Protein AF-A0A849S2C2-F1 (afdb_monomer)

Sequence (267 aa):
MKKITYSVLAALLLSPVASATLLTNPSDPRTWQGATINTFAGLFAQTNAQIIANNLLDDGNFDPTGYVAGSLIQYNGGLPTLGASGTSLDLPNNASANDASYNYVVSSNNPAVAANAIDQHWIQTNNTIGATIWDLGFQASKAAVFNTIDHGPLPQESIESTVYLSNDKVNWTQAVTERVWLEGIYSDTSVLWDGFVYAVGTGTNSTFRYASVIWGGPGALHADGDNEINGIMGLQENFSGNPVPEAHTWLLLGLGFAGLRYIRRSV

Secondary structure (DSSP, 8-state):
-PPPPPP-------PPP----B---TT----BTTB-HHHHHHHTT--HHHHHHTT-EESS----TTBPPPEEEEBTTB-TTS--EEEES--TT--STTTTS--EEES-S-HHHHTSSSSSEEEE--S-TTTSEEEEEEEESEEEEEEE--SPSTTGGGG-EEEEEESSSSS-EE-EEEEEETT-S-S-TT-GGG--EEEEE-SSS--EEEEEEEEBSTT-S--SS--EEEEEEEE-TTS-BPBPPPHHHHHHHHHHHHHHHHHTT--

Foldseek 3Di:
DDDDDDDDDDDPDDDPDPDFDQDQDLPDP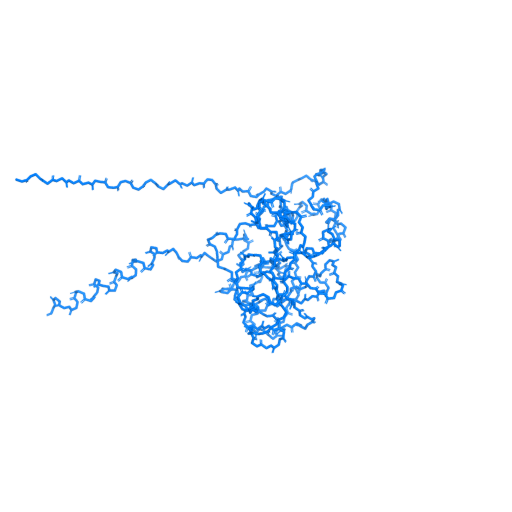DDFLNDDLVNVCVLQVHRSVVCNVLSAETAAADACPQFFFWFWQAAQQHGQFDAWKKFAPQAPPDPDPCFLHLDIDIPPDGSRVQARDQGRMWGKHAADQLRTKTFQVDFFQKKKWFFFANDDDPPLQLFQKWKWFAAPSPDTATWAWRYKHRCANDPRSRRSGSHIITMTGNVDSGTGGMMTIHGHDPRGSDHDGITITRYMHGAHPVRHGHGDPDPVVVVVVVVVVVVVVVVVVVD

Radius of gyration: 21.53 Å; Cα contacts (8 Å, |Δi|>4): 627; chains: 1; bounding box: 62×63×60 Å

pLDDT: mean 86.77, std 16.08, range [34.59, 98.88]

Mean predicted aligned error: 8.54 Å

Structure (mmCIF, N/CA/C/O backbone):
data_AF-A0A849S2C2-F1
#
_entry.id   AF-A0A849S2C2-F1
#
loop_
_atom_site.group_PDB
_atom_site.id
_atom_site.type_symbol
_atom_site.label_atom_id
_atom_site.label_alt_id
_atom_site.label_comp_id
_atom_site.label_asym_id
_atom_site.label_entity_id
_atom_site.label_seq_id
_atom_site.pdbx_PDB_ins_code
_atom_site.Cartn_x
_atom_site.Cartn_y
_atom_site.Cartn_z
_atom_site.occupancy
_atom_site.B_iso_or_equiv
_atom_site.auth_seq_id
_atom_site.auth_comp_id
_atom_site.auth_asym_id
_atom_site.auth_atom_id
_atom_site.pdbx_PDB_model_num
ATOM 1 N N . MET A 1 1 ? 43.259 -33.307 35.812 1.00 43.84 1 MET A N 1
ATOM 2 C CA . MET A 1 1 ? 42.564 -32.944 34.556 1.00 43.84 1 MET A CA 1
ATOM 3 C C . MET A 1 1 ? 42.044 -31.520 34.696 1.00 43.84 1 MET A C 1
ATOM 5 O O . MET A 1 1 ? 41.304 -31.253 35.634 1.00 43.84 1 MET A O 1
ATOM 9 N N . LYS A 1 2 ? 42.526 -30.595 33.856 1.00 36.16 2 LYS A N 1
ATOM 10 C CA . LYS A 1 2 ? 42.185 -29.162 33.894 1.00 36.16 2 LYS A CA 1
ATOM 11 C C . LYS A 1 2 ? 40.776 -28.952 33.327 1.00 36.16 2 LYS A C 1
ATOM 13 O O . LYS A 1 2 ? 40.500 -29.427 32.231 1.00 36.16 2 LYS A O 1
ATOM 18 N N . LYS A 1 3 ? 39.904 -28.250 34.059 1.00 40.00 3 LYS A N 1
ATOM 19 C CA . LYS A 1 3 ? 38.622 -27.754 33.536 1.00 40.00 3 LYS A CA 1
ATOM 20 C C . LYS A 1 3 ? 38.884 -26.430 32.820 1.00 40.00 3 LYS A C 1
ATOM 22 O O . LYS A 1 3 ? 39.413 -25.508 33.431 1.00 40.00 3 LYS A O 1
ATOM 27 N N . ILE A 1 4 ? 38.553 -26.376 31.534 1.00 38.94 4 ILE A N 1
ATOM 28 C CA . ILE A 1 4 ? 38.560 -25.155 30.728 1.00 38.94 4 ILE A CA 1
ATOM 29 C C . ILE A 1 4 ? 37.115 -24.657 30.694 1.00 38.94 4 ILE A C 1
ATOM 31 O O . ILE A 1 4 ? 36.232 -25.361 30.207 1.00 38.94 4 ILE A O 1
ATOM 35 N N . THR A 1 5 ? 36.868 -23.481 31.258 1.00 43.06 5 THR A N 1
ATOM 36 C CA . THR A 1 5 ? 35.601 -22.749 31.149 1.00 43.06 5 THR A CA 1
ATOM 37 C C . THR A 1 5 ? 35.722 -21.777 29.980 1.00 43.06 5 THR A C 1
ATOM 39 O O . THR A 1 5 ? 36.582 -20.899 30.006 1.00 43.06 5 THR A O 1
ATOM 42 N N . TYR A 1 6 ? 34.880 -21.929 28.957 1.00 40.69 6 TYR A N 1
ATOM 43 C CA . TYR A 1 6 ? 34.730 -20.938 27.892 1.00 40.69 6 TYR A CA 1
ATOM 44 C C . TYR A 1 6 ? 33.549 -20.025 28.227 1.00 40.69 6 TYR A C 1
ATOM 46 O O . TYR A 1 6 ? 32.412 -20.485 28.320 1.00 40.69 6 TYR A O 1
ATOM 54 N N . SER A 1 7 ? 33.834 -18.739 28.416 1.00 46.44 7 SER A N 1
ATOM 55 C CA . SER A 1 7 ? 32.832 -17.675 28.439 1.00 46.44 7 SER A CA 1
ATOM 56 C C . SER A 1 7 ? 32.479 -17.314 26.998 1.00 46.44 7 SER A C 1
ATOM 58 O O . SER A 1 7 ? 33.364 -16.930 26.236 1.00 46.44 7 SER A O 1
ATOM 60 N N . VAL A 1 8 ? 31.204 -17.414 26.624 1.00 42.56 8 VAL A N 1
ATOM 61 C CA . VAL A 1 8 ? 30.698 -16.847 25.368 1.00 42.56 8 VAL A CA 1
ATOM 62 C C . VAL A 1 8 ? 30.071 -15.499 25.701 1.00 42.56 8 VAL A C 1
ATOM 64 O O . VAL A 1 8 ? 29.025 -15.438 26.342 1.00 42.56 8 VAL A O 1
ATOM 67 N N . LEU A 1 9 ? 30.744 -14.420 25.304 1.00 44.00 9 LEU A N 1
ATOM 68 C CA . LEU A 1 9 ? 30.207 -13.065 25.333 1.00 44.00 9 LEU A CA 1
ATOM 69 C C . LEU A 1 9 ? 29.520 -12.821 23.982 1.00 44.00 9 LEU A C 1
ATOM 71 O O . LEU A 1 9 ? 30.196 -12.698 22.963 1.00 44.00 9 LEU A O 1
ATOM 75 N N . ALA A 1 10 ? 28.188 -12.804 23.961 1.00 43.03 10 ALA A N 1
ATOM 76 C CA . ALA A 1 10 ? 27.425 -12.411 22.782 1.00 43.03 10 ALA A CA 1
ATOM 77 C C . ALA A 1 10 ? 27.371 -10.878 22.721 1.00 43.03 10 ALA A C 1
ATOM 79 O O . ALA A 1 10 ? 26.705 -10.243 23.537 1.00 43.03 10 ALA A O 1
ATOM 80 N N . ALA A 1 11 ? 28.105 -10.282 21.784 1.00 42.06 11 ALA A N 1
ATOM 81 C CA . ALA A 1 11 ? 27.975 -8.868 21.459 1.00 42.06 11 ALA A CA 1
ATOM 82 C C . ALA A 1 11 ? 26.813 -8.703 20.468 1.00 42.06 11 ALA A C 1
ATOM 84 O O . ALA A 1 11 ? 26.934 -9.072 19.302 1.00 42.06 11 ALA A O 1
ATOM 85 N N . LEU A 1 12 ? 25.682 -8.173 20.941 1.00 41.88 12 LEU A N 1
ATOM 86 C CA . LEU A 1 12 ? 24.613 -7.677 20.076 1.00 41.88 12 LEU A CA 1
ATOM 87 C C . LEU A 1 12 ? 25.082 -6.362 19.449 1.00 41.88 12 LEU A C 1
ATOM 89 O O . LEU A 1 12 ? 25.104 -5.319 20.101 1.00 41.88 12 LEU A O 1
ATOM 93 N N . LEU A 1 13 ? 25.496 -6.433 18.187 1.00 38.88 13 LEU A N 1
ATOM 94 C CA . LEU A 1 13 ? 25.653 -5.259 17.340 1.00 38.88 13 LEU A CA 1
ATOM 95 C C . LEU A 1 13 ? 24.245 -4.774 16.983 1.00 38.88 13 LEU A C 1
ATOM 97 O O . LEU A 1 13 ? 23.564 -5.386 16.166 1.00 38.88 13 LEU A O 1
ATOM 101 N N . LEU A 1 14 ? 23.796 -3.703 17.634 1.00 40.03 14 LEU A N 1
ATOM 102 C CA . LEU A 1 14 ? 22.642 -2.941 17.172 1.00 40.03 14 LEU A CA 1
ATOM 103 C C . LEU A 1 14 ? 23.086 -2.177 15.923 1.00 40.03 14 LEU A C 1
ATOM 105 O O . LEU A 1 14 ? 23.809 -1.184 16.027 1.00 40.03 14 LEU A O 1
ATOM 109 N N . SER A 1 15 ? 22.702 -2.664 14.746 1.00 34.59 15 SER A N 1
ATOM 110 C CA . SER A 1 15 ? 22.772 -1.860 13.528 1.00 34.59 15 SER A CA 1
ATOM 111 C C . SER A 1 15 ? 21.868 -0.635 13.710 1.00 34.59 15 SER A C 1
ATOM 113 O O . SER A 1 15 ? 20.747 -0.792 14.203 1.00 34.59 15 SER A O 1
ATOM 115 N N . PRO A 1 16 ? 22.314 0.582 13.357 1.00 36.84 16 PRO A N 1
ATOM 116 C CA . PRO A 1 16 ? 21.416 1.723 13.320 1.00 36.84 16 PRO A CA 1
ATOM 117 C C . PRO A 1 16 ? 20.330 1.437 12.280 1.00 36.84 16 PRO A C 1
ATOM 119 O O . PRO A 1 16 ? 20.632 1.204 11.112 1.00 36.84 16 PRO A O 1
ATOM 122 N N . VAL A 1 17 ? 19.076 1.425 12.724 1.00 41.00 17 VAL A N 1
ATOM 123 C CA . VAL A 1 17 ? 17.917 1.453 11.832 1.00 41.00 17 VAL A CA 1
ATOM 124 C C . VAL A 1 17 ? 18.017 2.771 11.068 1.00 41.00 17 VAL A C 1
ATOM 126 O O . VAL A 1 17 ? 18.070 3.833 11.696 1.00 41.00 17 VAL A O 1
ATOM 129 N N . ALA A 1 18 ? 18.130 2.718 9.741 1.00 41.16 18 ALA A N 1
ATOM 130 C CA . ALA A 1 18 ? 17.997 3.914 8.925 1.00 41.16 18 ALA A CA 1
ATOM 131 C C . ALA A 1 18 ? 16.596 4.475 9.194 1.00 41.16 18 ALA A C 1
ATOM 133 O O . ALA A 1 18 ? 15.592 3.843 8.880 1.00 41.16 18 ALA A O 1
ATOM 134 N N . SER A 1 19 ? 16.526 5.607 9.893 1.00 45.84 19 SER A N 1
ATOM 135 C CA . SER A 1 19 ? 15.254 6.264 10.159 1.00 45.84 19 SER A CA 1
ATOM 136 C C . SER A 1 19 ? 14.878 7.035 8.908 1.00 45.84 19 SER A C 1
ATOM 138 O O . SER A 1 19 ? 15.543 8.014 8.565 1.00 45.84 19 SER A O 1
ATOM 140 N N . ALA A 1 20 ? 13.809 6.588 8.264 1.00 55.62 20 ALA A N 1
ATOM 141 C CA . ALA A 1 20 ? 13.042 7.353 7.297 1.00 55.62 20 ALA A CA 1
ATOM 142 C C . ALA A 1 20 ? 12.846 8.799 7.817 1.00 55.62 20 ALA A C 1
ATOM 144 O O . ALA A 1 20 ? 12.643 9.005 9.027 1.00 55.62 20 ALA A O 1
ATOM 145 N N . THR A 1 21 ? 13.041 9.802 6.952 1.00 82.94 21 THR A N 1
ATOM 146 C CA . THR A 1 21 ? 13.005 11.213 7.349 1.00 82.94 21 THR A CA 1
ATOM 147 C C . THR A 1 21 ? 11.745 11.860 6.799 1.00 82.94 21 THR A C 1
ATOM 149 O O . THR A 1 21 ? 11.580 12.110 5.609 1.00 82.94 21 THR A O 1
ATOM 152 N N . LEU A 1 22 ? 10.844 12.198 7.717 1.00 93.50 22 LEU A N 1
ATOM 153 C CA . LEU A 1 22 ? 9.686 13.024 7.408 1.00 93.50 22 LEU A CA 1
ATOM 154 C C . LEU A 1 22 ? 10.084 14.254 6.597 1.00 93.50 22 LEU A C 1
ATOM 156 O O . LEU A 1 22 ? 10.982 15.007 6.995 1.00 93.50 22 LEU A O 1
ATOM 160 N N . LEU A 1 23 ? 9.361 14.508 5.506 1.00 95.44 23 LEU A N 1
ATOM 161 C CA . LEU A 1 23 ? 9.506 15.777 4.811 1.00 95.44 23 LEU A CA 1
ATOM 162 C C . LEU A 1 23 ? 9.090 16.895 5.769 1.00 95.44 23 LEU A C 1
ATOM 164 O O . LEU A 1 23 ? 8.008 16.878 6.353 1.00 95.44 23 LEU A O 1
ATOM 168 N N . THR A 1 24 ? 9.955 17.898 5.904 1.00 95.81 24 THR A N 1
ATOM 169 C CA . THR A 1 24 ? 9.736 19.056 6.790 1.00 95.81 24 THR A CA 1
ATOM 170 C C . THR A 1 24 ? 9.709 20.389 6.045 1.00 95.81 24 THR A C 1
ATOM 172 O O . THR A 1 24 ? 9.311 21.408 6.609 1.00 95.81 24 THR A O 1
ATOM 175 N N . ASN A 1 25 ? 10.108 20.403 4.770 1.00 95.62 25 ASN A N 1
ATOM 176 C CA . ASN A 1 25 ? 10.184 21.609 3.957 1.00 95.62 25 ASN A CA 1
ATOM 177 C C . ASN A 1 25 ? 9.019 21.661 2.947 1.00 95.62 25 ASN A C 1
ATOM 179 O O . ASN A 1 25 ? 9.005 20.871 2.005 1.00 95.62 25 ASN A O 1
ATOM 183 N N . PRO A 1 26 ? 8.071 22.613 3.060 1.00 96.19 26 PRO A N 1
ATOM 184 C CA . PRO A 1 26 ? 6.977 22.754 2.094 1.00 96.19 26 PRO A CA 1
ATOM 185 C C . PRO A 1 26 ? 7.445 23.194 0.694 1.00 96.19 26 PRO A C 1
ATOM 187 O O . PRO A 1 26 ? 6.653 23.178 -0.246 1.00 96.19 26 PRO A O 1
ATOM 190 N N . SER A 1 27 ? 8.711 23.584 0.548 1.00 96.62 27 SER A N 1
ATOM 191 C CA . SER A 1 27 ? 9.358 23.942 -0.716 1.00 96.62 27 SER A CA 1
ATOM 192 C C . SER A 1 27 ? 10.485 22.964 -1.074 1.00 96.62 27 SER A C 1
ATOM 194 O O . SER A 1 27 ? 11.470 23.374 -1.689 1.00 96.62 27 SER A O 1
ATOM 196 N N . ASP A 1 28 ? 10.402 21.703 -0.632 1.00 95.31 28 ASP A N 1
ATOM 197 C CA . ASP A 1 28 ? 11.386 20.676 -0.988 1.00 95.31 28 ASP A CA 1
ATOM 198 C C . ASP A 1 28 ? 11.472 20.529 -2.525 1.00 95.31 28 ASP A C 1
ATOM 200 O O . ASP A 1 28 ? 10.441 20.311 -3.170 1.00 95.31 28 ASP A O 1
ATOM 204 N N . PRO A 1 29 ? 12.661 20.707 -3.137 1.00 94.94 29 PRO A N 1
ATOM 205 C CA . PRO A 1 29 ? 12.815 20.687 -4.589 1.00 94.94 29 PRO A CA 1
ATOM 206 C C . PRO A 1 29 ? 12.974 19.274 -5.164 1.00 94.94 29 PRO A C 1
ATOM 208 O O . PRO A 1 29 ? 13.068 19.137 -6.385 1.00 94.94 29 PRO A O 1
ATOM 211 N N . ARG A 1 30 ? 13.087 18.243 -4.317 1.00 94.44 30 ARG A N 1
ATOM 212 C CA . ARG A 1 30 ? 13.330 16.870 -4.763 1.00 94.44 30 ARG A CA 1
ATOM 213 C C . ARG A 1 30 ? 12.128 16.301 -5.516 1.00 94.44 30 ARG A C 1
ATOM 215 O O . ARG A 1 30 ? 10.987 16.748 -5.372 1.00 94.44 30 ARG A O 1
ATOM 222 N N . THR A 1 31 ? 12.427 15.302 -6.338 1.00 92.06 31 THR A N 1
ATOM 223 C CA . THR A 1 31 ? 11.461 14.551 -7.136 1.00 92.06 31 THR A CA 1
ATOM 224 C C . THR A 1 31 ? 11.588 13.070 -6.817 1.00 92.06 31 THR A C 1
ATOM 226 O O . THR A 1 31 ? 12.698 12.544 -6.863 1.00 92.06 31 THR A O 1
ATOM 229 N N . TRP A 1 32 ? 10.466 12.400 -6.592 1.00 90.56 32 TRP A N 1
ATOM 230 C CA . TRP A 1 32 ? 10.385 10.960 -6.362 1.00 90.56 32 TRP A CA 1
ATOM 231 C C . TRP A 1 32 ? 9.505 10.363 -7.441 1.00 90.56 32 TRP A C 1
ATOM 233 O O . TRP A 1 32 ? 8.332 10.715 -7.525 1.00 90.56 32 TRP A O 1
ATOM 243 N N . GLN A 1 33 ? 10.082 9.538 -8.316 1.00 85.44 33 GLN A N 1
ATOM 244 C CA . GLN A 1 33 ? 9.337 8.897 -9.408 1.00 85.44 33 GLN A CA 1
ATOM 245 C C . GLN A 1 33 ? 8.511 9.904 -10.244 1.00 85.44 33 GLN A C 1
ATOM 247 O O . GLN A 1 33 ? 7.355 9.688 -10.580 1.00 85.44 33 GLN A O 1
ATOM 252 N N . GLY A 1 34 ? 9.093 11.074 -10.533 1.00 86.38 34 GLY A N 1
ATOM 253 C CA . GLY A 1 34 ? 8.420 12.156 -11.270 1.00 86.38 34 GLY A CA 1
ATOM 254 C C . GLY A 1 34 ? 7.449 13.017 -10.445 1.00 86.38 34 GLY A C 1
ATOM 255 O O . GLY A 1 34 ? 6.965 14.033 -10.947 1.00 86.38 34 GLY A O 1
ATOM 256 N N . ALA A 1 35 ? 7.207 12.688 -9.175 1.00 90.62 35 ALA A N 1
ATOM 257 C CA . ALA A 1 35 ? 6.367 13.455 -8.262 1.00 90.62 35 ALA A CA 1
ATOM 258 C C . ALA A 1 35 ? 7.171 14.442 -7.412 1.00 90.62 35 ALA A C 1
ATOM 260 O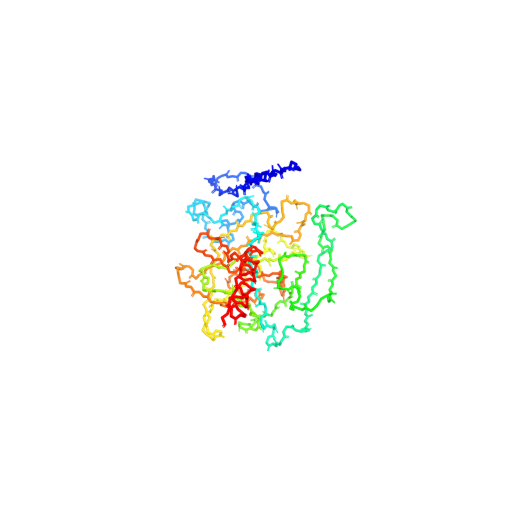 O . ALA A 1 35 ? 8.256 14.142 -6.924 1.00 90.62 35 ALA A O 1
ATOM 261 N N . THR A 1 36 ? 6.599 15.618 -7.179 1.00 94.44 36 THR A N 1
ATOM 262 C CA . THR A 1 36 ? 7.087 16.599 -6.199 1.00 94.44 36 THR A CA 1
ATOM 263 C C . THR A 1 36 ? 6.087 16.718 -5.056 1.00 94.44 36 THR A C 1
ATOM 265 O O . THR A 1 36 ? 4.948 16.257 -5.166 1.00 94.44 36 THR A O 1
ATOM 268 N N . ILE A 1 37 ? 6.442 17.445 -3.996 1.00 95.88 37 ILE A N 1
ATOM 269 C CA . ILE A 1 37 ? 5.470 17.815 -2.959 1.00 95.88 37 ILE A CA 1
ATOM 270 C C . ILE A 1 37 ? 4.237 18.538 -3.536 1.00 95.88 37 ILE A C 1
ATOM 272 O O . ILE A 1 37 ? 3.124 18.285 -3.084 1.00 95.88 37 ILE A O 1
ATOM 276 N N . ASN A 1 38 ? 4.402 19.360 -4.585 1.00 96.12 38 ASN A N 1
ATOM 277 C CA . ASN A 1 38 ? 3.283 20.017 -5.273 1.00 96.12 38 ASN A CA 1
ATOM 278 C C . ASN A 1 38 ? 2.370 19.004 -5.975 1.00 96.12 38 ASN A C 1
ATOM 280 O O . ASN A 1 38 ? 1.154 19.187 -6.001 1.00 96.12 38 ASN A O 1
ATOM 284 N N . THR A 1 39 ? 2.953 17.945 -6.545 1.00 94.75 39 THR A N 1
ATOM 285 C CA . THR A 1 39 ? 2.203 16.855 -7.177 1.00 94.75 39 THR A CA 1
ATOM 286 C C . THR A 1 39 ? 1.295 16.189 -6.144 1.00 94.75 39 THR A C 1
ATOM 288 O O . THR A 1 39 ? 0.086 16.124 -6.351 1.00 94.75 39 THR A O 1
ATOM 291 N N . PHE A 1 40 ? 1.842 15.788 -4.990 1.00 94.75 40 PHE A N 1
ATOM 292 C CA . PHE A 1 40 ? 1.056 15.182 -3.908 1.00 94.75 40 PHE A CA 1
ATOM 293 C C . PHE A 1 40 ? 0.031 16.136 -3.300 1.00 94.75 40 PHE A C 1
ATOM 295 O O . PHE A 1 40 ? -1.098 15.733 -3.038 1.00 94.75 40 PHE A O 1
ATOM 302 N N . ALA A 1 41 ? 0.387 17.406 -3.111 1.00 95.44 41 ALA A N 1
ATOM 303 C CA . ALA A 1 41 ? -0.541 18.432 -2.652 1.00 95.44 41 ALA A CA 1
ATOM 304 C C . ALA A 1 41 ? -1.770 18.521 -3.576 1.00 95.44 41 ALA A C 1
ATOM 306 O O . ALA A 1 41 ? -2.905 18.480 -3.102 1.00 95.44 41 ALA A O 1
ATOM 307 N N . GLY A 1 42 ? -1.554 18.537 -4.896 1.00 94.56 42 GLY A N 1
ATOM 308 C CA . GLY A 1 42 ? -2.631 18.492 -5.885 1.00 94.56 42 GLY A CA 1
ATOM 309 C C . GLY A 1 42 ? -3.475 17.217 -5.799 1.00 94.56 42 GLY A C 1
ATOM 310 O O . GLY A 1 42 ? -4.699 17.307 -5.744 1.00 94.56 42 GLY A O 1
ATOM 311 N N . LEU A 1 43 ? -2.828 16.050 -5.736 1.00 92.00 43 LEU A N 1
ATOM 312 C CA . LEU A 1 43 ? -3.499 14.744 -5.696 1.00 92.00 43 LEU A CA 1
ATOM 313 C C . LEU A 1 43 ? -4.355 14.548 -4.435 1.00 92.00 43 LEU A C 1
ATOM 315 O O . LEU A 1 43 ? -5.472 14.048 -4.523 1.00 92.00 43 LEU A O 1
ATOM 319 N N . PHE A 1 44 ? -3.875 14.997 -3.275 1.00 93.06 44 PHE A N 1
ATOM 320 C CA . PHE A 1 44 ? -4.601 14.898 -2.005 1.00 93.06 44 PHE A CA 1
ATOM 321 C C . PHE A 1 44 ? -5.491 16.113 -1.702 1.00 93.06 44 PHE A C 1
ATOM 323 O O . PHE A 1 44 ? -6.037 16.200 -0.601 1.00 93.06 44 PHE A O 1
ATOM 330 N N . ALA A 1 45 ? -5.628 17.058 -2.642 1.00 94.62 45 ALA A N 1
ATOM 331 C CA . ALA A 1 45 ? -6.361 18.314 -2.462 1.00 94.62 45 ALA A CA 1
ATOM 332 C C . ALA A 1 45 ? -5.946 19.089 -1.188 1.00 94.62 45 ALA A C 1
ATOM 334 O O . ALA A 1 45 ? -6.773 19.649 -0.466 1.00 94.62 45 ALA A O 1
ATOM 335 N N . GLN A 1 46 ? -4.642 19.116 -0.915 1.00 96.00 46 GLN A N 1
ATOM 336 C CA . GLN A 1 46 ? -4.010 19.799 0.212 1.00 96.00 46 GLN A CA 1
ATOM 337 C C . GLN A 1 46 ? -3.014 20.851 -0.291 1.00 96.00 46 GLN A C 1
ATOM 339 O O . GLN A 1 46 ? -2.614 20.876 -1.447 1.00 96.00 46 GLN A O 1
ATOM 344 N N . THR A 1 47 ? -2.587 21.748 0.589 1.00 98.00 47 THR A N 1
ATOM 345 C CA . THR A 1 47 ? -1.425 22.620 0.364 1.00 98.00 47 THR A CA 1
ATOM 346 C C . THR A 1 47 ? -0.151 21.921 0.831 1.00 98.00 47 THR A C 1
ATOM 348 O O . THR A 1 47 ? -0.204 21.103 1.747 1.00 98.00 47 THR A O 1
ATOM 351 N N . ASN A 1 48 ? 1.019 22.301 0.313 1.00 97.75 48 ASN A N 1
ATOM 352 C CA . ASN A 1 48 ? 2.293 21.748 0.800 1.00 97.75 48 ASN A CA 1
ATOM 353 C C . ASN A 1 48 ? 2.465 21.924 2.315 1.00 97.75 48 ASN A C 1
ATOM 355 O O . ASN A 1 48 ? 2.977 21.041 2.989 1.00 97.75 48 ASN A O 1
ATOM 359 N N . ALA A 1 49 ? 2.001 23.044 2.875 1.00 97.50 49 ALA A N 1
ATOM 360 C CA . ALA A 1 49 ? 2.044 23.263 4.318 1.00 97.50 49 ALA A CA 1
ATOM 361 C C . ALA A 1 49 ? 1.197 22.234 5.090 1.00 97.50 49 ALA A C 1
ATOM 363 O O . ALA A 1 49 ? 1.622 21.779 6.148 1.00 97.50 49 ALA A O 1
ATOM 364 N N . GLN A 1 50 ? 0.034 21.838 4.559 1.00 97.69 50 GLN A N 1
ATOM 365 C CA . GLN A 1 50 ? -0.795 20.777 5.143 1.00 97.69 50 GLN A CA 1
ATOM 366 C C . GLN A 1 50 ? -0.139 19.402 5.003 1.00 97.69 50 GLN A C 1
ATOM 368 O O . GLN A 1 50 ? -0.144 18.650 5.970 1.00 97.69 50 GLN A O 1
ATOM 373 N N . ILE A 1 51 ? 0.491 19.108 3.861 1.00 97.38 51 ILE A N 1
ATOM 374 C CA . ILE A 1 51 ? 1.253 17.867 3.648 1.00 97.38 51 ILE A CA 1
ATOM 375 C C . ILE A 1 51 ? 2.321 17.688 4.740 1.00 97.38 51 ILE A C 1
ATOM 377 O O . ILE A 1 51 ? 2.400 16.627 5.359 1.00 97.38 51 ILE A O 1
ATOM 381 N N . ILE A 1 52 ? 3.093 18.746 5.015 1.00 97.31 52 ILE A N 1
ATOM 382 C CA . ILE A 1 52 ? 4.117 18.753 6.069 1.00 97.31 52 ILE A CA 1
ATOM 383 C C . ILE A 1 52 ? 3.484 18.672 7.461 1.00 97.31 52 ILE A C 1
ATOM 385 O O . ILE A 1 52 ? 3.900 17.858 8.276 1.00 97.31 52 ILE A O 1
ATOM 389 N N . ALA A 1 53 ? 2.460 19.481 7.746 1.00 96.81 53 ALA A N 1
ATOM 390 C CA . ALA A 1 53 ? 1.818 19.504 9.063 1.00 96.81 53 ALA A CA 1
ATOM 391 C C . ALA A 1 53 ? 1.163 18.162 9.432 1.00 96.81 53 ALA A C 1
ATOM 393 O O . ALA A 1 53 ? 1.162 17.776 10.600 1.00 96.81 53 ALA A O 1
ATOM 394 N N . ASN A 1 54 ? 0.636 17.449 8.437 1.00 95.12 54 ASN A N 1
ATOM 395 C CA . ASN A 1 54 ? 0.045 16.125 8.598 1.00 95.12 54 ASN A CA 1
ATOM 396 C C . ASN A 1 54 ? 1.095 15.010 8.631 1.00 95.12 54 ASN A C 1
ATOM 398 O O . ASN A 1 54 ? 0.732 13.856 8.842 1.00 95.12 54 ASN A O 1
ATOM 402 N N . ASN A 1 55 ? 2.379 15.335 8.430 1.00 95.62 55 ASN A N 1
ATOM 403 C CA . ASN A 1 55 ? 3.445 14.360 8.244 1.00 95.62 55 ASN A CA 1
ATOM 404 C C . ASN A 1 55 ? 3.052 13.319 7.181 1.00 95.62 55 ASN A C 1
ATOM 406 O O . ASN A 1 55 ? 3.174 12.126 7.429 1.00 95.62 55 ASN A O 1
ATOM 410 N N . LEU A 1 56 ? 2.487 13.740 6.044 1.00 96.06 56 LEU A N 1
ATOM 411 C CA . LEU A 1 56 ? 1.931 12.797 5.067 1.00 96.06 56 LEU A CA 1
ATOM 412 C C . LEU A 1 56 ? 3.023 12.081 4.266 1.00 9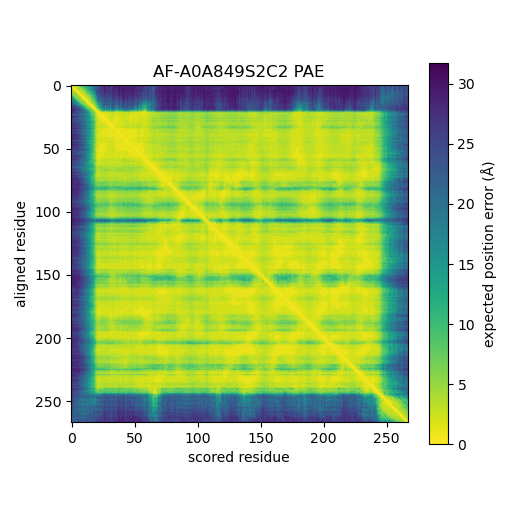6.06 56 LEU A C 1
ATOM 414 O O . LEU A 1 56 ? 2.821 10.940 3.871 1.00 96.06 56 LEU A O 1
ATOM 418 N N . LEU A 1 57 ? 4.159 12.735 4.021 1.00 96.62 57 LEU A N 1
ATOM 419 C CA . LEU A 1 57 ? 5.225 12.213 3.167 1.00 96.62 57 LEU A CA 1
ATOM 420 C C . LEU A 1 57 ? 6.486 11.906 3.973 1.00 96.62 57 LEU A C 1
ATOM 422 O O . LEU A 1 57 ? 6.925 12.713 4.799 1.00 96.62 57 LEU A O 1
ATOM 426 N N . ASP A 1 58 ? 7.080 10.763 3.671 1.00 95.00 58 ASP A N 1
ATOM 427 C CA . ASP A 1 58 ? 8.345 10.283 4.208 1.00 95.00 58 ASP A CA 1
ATOM 428 C C . ASP A 1 58 ? 9.279 9.950 3.040 1.00 95.00 58 ASP A C 1
ATOM 430 O O . ASP A 1 58 ? 8.876 9.240 2.119 1.00 95.00 58 ASP A O 1
ATOM 434 N N . ASP A 1 59 ? 10.486 10.520 3.029 1.00 91.88 59 ASP A N 1
ATOM 435 C CA . ASP A 1 59 ? 11.420 10.351 1.910 1.00 91.88 59 ASP A CA 1
ATOM 436 C C . ASP A 1 59 ? 12.214 9.046 1.948 1.00 91.88 59 ASP A C 1
ATOM 438 O O . ASP A 1 59 ? 13.021 8.834 1.051 1.00 91.88 59 ASP A O 1
ATOM 442 N N . GLY A 1 60 ? 12.001 8.195 2.953 1.00 90.94 60 GLY A N 1
ATOM 443 C CA . GLY A 1 60 ? 12.620 6.876 3.015 1.00 90.94 60 GLY A CA 1
ATOM 444 C C . GLY A 1 60 ? 11.767 5.768 2.401 1.00 90.94 60 GLY A C 1
ATOM 445 O O . GLY A 1 60 ? 10.605 5.959 2.028 1.00 90.94 60 GLY A O 1
ATOM 446 N N . ASN A 1 61 ? 12.345 4.570 2.376 1.00 91.38 61 ASN A N 1
ATOM 447 C CA . ASN A 1 61 ? 11.631 3.329 2.116 1.00 91.38 61 ASN A CA 1
ATOM 448 C C . ASN A 1 61 ? 10.903 2.844 3.384 1.00 91.38 61 ASN A C 1
ATOM 450 O O . ASN A 1 61 ? 11.323 3.104 4.517 1.00 91.38 61 ASN A O 1
ATOM 454 N N . 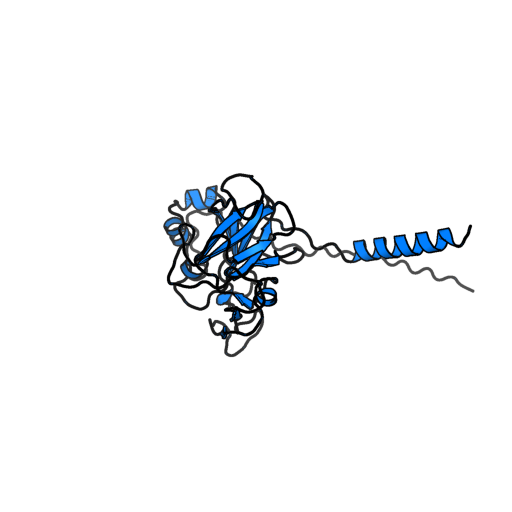PHE A 1 62 ? 9.813 2.108 3.203 1.00 93.38 62 PHE A N 1
ATOM 455 C CA . PHE A 1 62 ? 9.178 1.365 4.282 1.00 93.38 62 PHE A CA 1
ATOM 456 C C . PHE A 1 62 ? 9.924 0.038 4.477 1.00 93.38 62 PHE A C 1
ATOM 458 O O . PHE A 1 62 ? 9.945 -0.784 3.569 1.00 93.38 62 PHE A O 1
ATOM 465 N N . ASP A 1 63 ? 10.498 -0.215 5.656 1.00 91.75 63 ASP A N 1
ATOM 466 C CA . ASP A 1 63 ? 11.148 -1.499 5.959 1.00 91.75 63 ASP A CA 1
ATOM 467 C C . ASP A 1 63 ? 10.159 -2.479 6.630 1.00 91.75 63 ASP A C 1
ATOM 469 O O . ASP A 1 63 ? 9.847 -2.322 7.818 1.00 91.75 63 ASP A O 1
ATOM 473 N N . PRO A 1 64 ? 9.649 -3.508 5.918 1.00 91.62 64 PRO A N 1
ATOM 474 C CA . PRO A 1 64 ? 8.765 -4.512 6.507 1.00 91.62 64 PRO A CA 1
ATOM 475 C C . PRO A 1 64 ? 9.519 -5.572 7.328 1.00 91.62 64 PRO A C 1
ATOM 477 O O . PRO A 1 64 ? 8.886 -6.458 7.913 1.00 91.62 64 PRO A O 1
ATOM 480 N N . THR A 1 65 ? 10.855 -5.528 7.380 1.00 90.00 65 THR A N 1
ATOM 481 C CA . THR A 1 65 ? 11.673 -6.553 8.034 1.00 90.00 65 THR A CA 1
ATOM 482 C C . THR A 1 65 ? 11.309 -6.705 9.507 1.00 90.00 65 THR A C 1
ATOM 484 O O . THR A 1 65 ? 11.248 -5.749 10.275 1.00 90.00 65 THR A O 1
ATOM 487 N N . GLY A 1 66 ? 11.102 -7.953 9.929 1.00 88.06 66 GLY A N 1
ATOM 488 C CA . GLY A 1 66 ? 10.764 -8.269 11.316 1.00 88.06 66 GLY A CA 1
ATOM 489 C C . GLY A 1 66 ? 9.285 -8.096 11.659 1.00 88.06 66 GLY A C 1
ATOM 490 O O . GLY A 1 66 ? 8.919 -8.350 12.807 1.00 88.06 66 GLY A O 1
ATOM 491 N N . TYR A 1 67 ? 8.430 -7.758 10.691 1.00 92.62 67 TYR A N 1
ATOM 492 C CA . TYR A 1 67 ? 6.980 -7.712 10.856 1.00 92.62 67 TYR A CA 1
ATOM 493 C C . TYR A 1 67 ? 6.255 -8.791 10.043 1.00 92.62 67 TYR A C 1
ATOM 495 O O . TYR A 1 67 ? 6.806 -9.411 9.136 1.00 92.62 67 TYR A O 1
ATOM 503 N N . VAL A 1 68 ? 5.006 -9.057 10.420 1.00 93.50 68 VAL A N 1
ATOM 504 C CA . VAL A 1 68 ? 4.137 -10.052 9.783 1.00 93.50 68 VAL A CA 1
ATOM 505 C C . VAL A 1 68 ? 3.193 -9.358 8.802 1.00 93.50 68 VAL A C 1
ATOM 507 O O . VAL A 1 68 ? 2.382 -8.530 9.218 1.00 93.50 68 VAL A O 1
ATOM 510 N N . ALA A 1 69 ? 3.256 -9.738 7.523 1.00 96.19 69 ALA A N 1
ATOM 511 C CA . ALA A 1 69 ? 2.277 -9.331 6.516 1.00 96.19 69 ALA A CA 1
ATOM 512 C C . ALA A 1 69 ? 0.878 -9.899 6.821 1.00 96.19 69 ALA A C 1
ATOM 514 O O . AL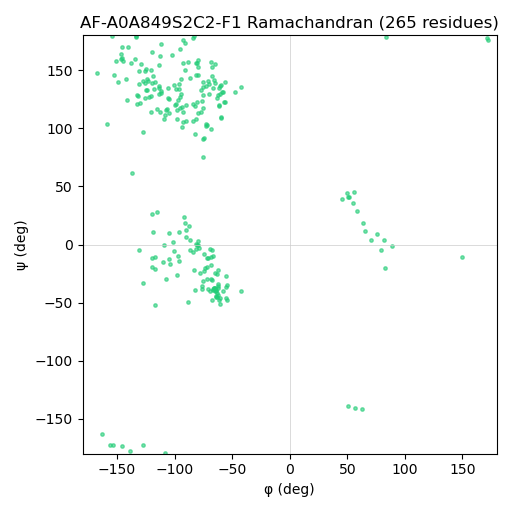A A 1 69 ? 0.721 -10.923 7.492 1.00 96.19 69 ALA A O 1
ATOM 515 N N . GLY A 1 70 ? -0.157 -9.234 6.317 1.00 97.31 70 GLY A N 1
ATOM 516 C CA . GLY A 1 70 ? -1.525 -9.732 6.356 1.00 97.31 70 GLY A CA 1
ATOM 517 C C . GLY A 1 70 ? -1.695 -10.970 5.477 1.00 97.31 70 GLY A C 1
ATOM 518 O O . GLY A 1 70 ? -1.003 -11.152 4.480 1.00 97.31 70 GLY A O 1
ATOM 519 N N . SER A 1 71 ? -2.653 -11.819 5.835 1.00 97.56 71 SER A N 1
ATOM 520 C CA . SER A 1 71 ? -2.985 -13.013 5.063 1.00 97.56 71 SER A CA 1
ATOM 521 C C . SER A 1 71 ? -4.217 -12.761 4.202 1.00 97.56 71 SER A C 1
ATOM 523 O O . SER A 1 71 ? -5.297 -12.490 4.720 1.00 97.56 71 SER A O 1
ATOM 525 N N . LEU A 1 72 ? -4.075 -12.879 2.888 1.00 97.94 72 LEU A N 1
ATOM 526 C CA . LEU A 1 72 ? -5.159 -12.946 1.925 1.00 97.94 72 LEU A CA 1
ATOM 527 C C . LEU A 1 72 ? -6.037 -14.165 2.235 1.00 97.94 72 LEU A C 1
ATOM 529 O O . LEU A 1 72 ? -5.640 -15.314 2.034 1.00 97.94 72 LEU A O 1
ATOM 533 N N . ILE A 1 73 ? -7.248 -13.904 2.722 1.00 97.62 73 ILE A N 1
ATOM 534 C CA . ILE A 1 73 ? -8.231 -14.933 3.097 1.00 97.62 73 ILE A CA 1
ATOM 535 C C . ILE A 1 73 ? -9.351 -15.077 2.067 1.00 97.62 73 ILE A C 1
ATOM 537 O O . ILE A 1 73 ? -10.072 -16.075 2.072 1.00 97.62 73 ILE A O 1
ATOM 541 N N . GLN A 1 74 ? -9.505 -14.089 1.188 1.00 97.38 74 GLN A N 1
ATOM 542 C CA . GLN A 1 74 ? -10.487 -14.093 0.115 1.00 97.38 74 GLN A CA 1
ATOM 543 C C . GLN A 1 74 ? -9.948 -13.299 -1.068 1.00 97.38 74 GLN A C 1
ATOM 545 O O . GLN A 1 74 ? -9.357 -12.241 -0.872 1.00 97.38 74 GLN A O 1
ATOM 550 N N . TYR A 1 75 ? -10.178 -13.789 -2.280 1.00 97.00 75 TYR A N 1
ATOM 551 C CA . TYR A 1 75 ? -9.728 -13.155 -3.511 1.00 97.00 75 TYR A CA 1
ATOM 552 C C . TYR A 1 75 ? -10.868 -13.102 -4.521 1.00 97.00 75 TYR A C 1
ATOM 554 O O . TYR A 1 75 ? -11.421 -14.143 -4.880 1.00 97.00 75 TYR A O 1
ATOM 562 N N . ASN A 1 76 ? -11.238 -11.895 -4.952 1.00 95.88 76 ASN A N 1
ATOM 563 C CA . ASN A 1 76 ? -12.287 -11.630 -5.938 1.00 95.88 76 ASN A CA 1
ATOM 564 C C . ASN A 1 76 ? -13.587 -12.441 -5.715 1.00 95.88 76 ASN A C 1
ATOM 566 O O . ASN A 1 76 ? -14.225 -12.905 -6.657 1.00 95.88 76 ASN A O 1
ATOM 570 N N . GLY A 1 77 ? -13.990 -12.598 -4.448 1.00 93.69 77 GLY A N 1
ATOM 571 C CA . GLY A 1 77 ? -15.220 -13.279 -4.019 1.00 93.69 77 GLY A CA 1
ATOM 572 C C . GLY A 1 77 ? -15.078 -14.786 -3.780 1.00 93.69 77 GLY A C 1
ATOM 573 O O . GLY A 1 77 ? -16.047 -15.432 -3.385 1.00 93.69 77 GLY A O 1
ATOM 574 N N . GLY A 1 78 ? -13.890 -15.353 -3.999 1.00 92.88 78 GLY A N 1
ATOM 575 C CA . GLY A 1 78 ? -13.603 -16.776 -3.838 1.00 92.88 78 GLY A CA 1
ATOM 576 C C . GLY A 1 78 ? -12.398 -17.066 -2.945 1.00 92.88 78 GLY A C 1
ATOM 577 O O . GLY A 1 78 ? -11.825 -16.185 -2.302 1.00 92.88 78 GLY A O 1
ATOM 578 N N . LEU A 1 79 ? -12.010 -18.343 -2.905 1.00 92.88 79 LEU A N 1
ATOM 579 C CA . LEU A 1 79 ? -10.784 -18.769 -2.234 1.00 92.88 79 LEU A CA 1
ATOM 580 C C . LEU A 1 79 ? -9.553 -18.305 -3.030 1.00 92.88 79 LEU A C 1
ATOM 582 O O . LEU A 1 79 ? -9.556 -18.441 -4.258 1.00 92.88 79 LEU A O 1
ATOM 586 N N . PRO A 1 80 ? -8.477 -17.850 -2.360 1.00 92.31 80 PRO A N 1
ATOM 587 C CA . PRO A 1 80 ? -7.247 -17.399 -3.007 1.00 92.31 80 PRO A CA 1
ATOM 588 C C . PRO A 1 80 ? -6.444 -18.608 -3.506 1.00 92.31 80 PRO A C 1
ATOM 590 O O . PRO A 1 80 ? -5.495 -19.069 -2.877 1.00 92.31 80 PRO A O 1
ATOM 593 N N . THR A 1 81 ? -6.914 -19.204 -4.599 1.00 88.69 81 THR A N 1
ATOM 594 C CA . THR A 1 81 ? -6.341 -20.426 -5.188 1.00 88.69 81 THR A CA 1
ATOM 595 C C . THR A 1 81 ? -6.026 -20.271 -6.668 1.00 88.69 81 THR A C 1
ATOM 597 O O . THR A 1 81 ? -5.054 -20.851 -7.144 1.00 88.69 81 THR A O 1
ATOM 600 N N . LEU A 1 82 ? -6.830 -19.485 -7.385 1.00 85.00 82 LEU A N 1
ATOM 601 C CA . LEU A 1 82 ? -6.691 -19.183 -8.805 1.00 85.00 82 LEU A CA 1
ATOM 602 C C . LEU A 1 82 ? -7.080 -17.721 -9.022 1.00 85.00 82 LEU A C 1
ATOM 604 O O . LEU A 1 82 ? -8.015 -17.237 -8.381 1.00 85.00 82 LEU A O 1
ATOM 608 N N . GLY A 1 83 ? -6.376 -17.025 -9.911 1.00 87.12 83 GLY A N 1
ATOM 609 C CA . GLY A 1 83 ? -6.594 -15.599 -10.101 1.00 87.12 83 GLY A CA 1
ATOM 610 C C . GLY A 1 83 ? -5.595 -14.918 -11.016 1.00 87.12 83 GLY A C 1
ATOM 611 O O . GLY A 1 83 ? -4.640 -15.544 -11.470 1.00 87.12 83 GLY A O 1
ATOM 612 N N . ALA A 1 84 ? -5.834 -13.631 -11.255 1.00 91.31 84 ALA A N 1
ATOM 613 C CA . ALA A 1 84 ? -4.885 -12.752 -11.913 1.00 91.31 84 ALA A CA 1
ATOM 614 C C . ALA A 1 84 ? -3.800 -12.359 -10.904 1.00 91.31 84 ALA A C 1
ATOM 616 O O . ALA A 1 84 ? -4.062 -11.719 -9.884 1.00 91.31 84 ALA A O 1
ATOM 617 N N . SER A 1 85 ? -2.587 -12.809 -11.184 1.00 94.44 85 SER A N 1
ATOM 618 C CA . SER A 1 85 ? -1.389 -12.537 -10.399 1.00 94.44 85 SER A CA 1
ATOM 619 C C . SER A 1 85 ? -0.195 -12.434 -11.323 1.00 94.44 85 SER A C 1
ATOM 621 O O . SER A 1 85 ? -0.227 -13.033 -12.398 1.00 94.44 85 SER A O 1
ATOM 623 N N . GLY A 1 86 ? 0.886 -11.816 -10.880 1.00 94.50 86 GLY A N 1
ATOM 624 C CA . GLY A 1 86 ? 2.106 -11.750 -11.662 1.00 94.50 86 GLY A CA 1
ATOM 625 C C . GLY A 1 86 ? 3.360 -11.590 -10.825 1.00 94.50 86 GLY A C 1
ATOM 626 O O . GLY A 1 86 ? 3.359 -11.751 -9.603 1.00 94.50 86 GLY A O 1
ATOM 627 N N . THR A 1 87 ? 4.457 -11.369 -11.537 1.00 95.12 87 THR A N 1
ATOM 628 C CA . THR A 1 87 ? 5.799 -11.194 -10.988 1.00 95.12 87 THR A CA 1
ATOM 629 C C . THR A 1 87 ? 6.513 -10.116 -11.776 1.00 95.12 87 THR A C 1
ATOM 631 O O . THR A 1 87 ? 6.679 -10.278 -12.989 1.00 95.12 87 THR A O 1
ATOM 634 N N . SER A 1 88 ? 6.996 -9.084 -11.095 1.00 94.44 88 SER A N 1
ATOM 635 C CA . SER A 1 88 ? 7.920 -8.118 -11.686 1.00 94.44 88 SER A CA 1
ATOM 636 C C . SER A 1 88 ? 9.287 -8.756 -11.931 1.00 94.44 88 SER A C 1
ATOM 638 O O . SER A 1 88 ? 9.779 -9.551 -11.126 1.00 94.44 88 SER A O 1
ATOM 640 N N . LEU A 1 89 ? 9.886 -8.456 -13.083 1.00 94.44 89 LEU A N 1
ATOM 641 C CA . LEU A 1 89 ? 11.167 -9.025 -13.510 1.00 94.44 89 LEU A CA 1
ATOM 642 C C . LEU A 1 89 ? 12.371 -8.137 -13.194 1.00 94.44 89 LEU A C 1
ATOM 644 O O . LEU A 1 89 ? 13.506 -8.614 -13.278 1.00 94.44 89 LEU A O 1
ATOM 648 N N . ASP A 1 90 ? 12.126 -6.875 -12.863 1.00 93.19 90 ASP A N 1
ATOM 649 C CA . ASP A 1 90 ? 13.116 -5.991 -12.264 1.00 93.19 90 ASP A CA 1
ATOM 650 C C . ASP A 1 90 ? 13.275 -6.377 -10.788 1.00 93.19 90 ASP A C 1
ATOM 652 O O . ASP A 1 90 ? 12.286 -6.488 -10.065 1.00 93.19 90 ASP A O 1
ATOM 656 N N . LEU A 1 91 ? 14.489 -6.690 -10.346 1.00 92.19 91 LEU A N 1
ATOM 657 C CA . LEU A 1 91 ? 14.726 -7.242 -9.011 1.00 92.19 91 LEU A CA 1
ATOM 658 C C . LEU A 1 91 ? 15.754 -6.382 -8.276 1.00 92.19 91 LEU A C 1
ATOM 660 O O . LEU A 1 91 ? 16.780 -6.042 -8.867 1.00 92.19 91 LEU A O 1
ATOM 664 N N . PRO A 1 92 ? 15.552 -6.117 -6.975 1.00 90.81 92 PRO A N 1
ATOM 665 C CA . PRO A 1 92 ? 16.471 -5.296 -6.199 1.00 90.81 92 PRO A CA 1
ATOM 666 C C . PRO A 1 92 ? 17.872 -5.904 -6.184 1.00 90.81 92 PRO A C 1
ATOM 668 O O . PRO A 1 92 ? 18.055 -7.106 -5.960 1.00 90.81 92 PRO A O 1
ATOM 671 N N . ASN A 1 93 ? 18.879 -5.051 -6.349 1.00 89.38 93 ASN A N 1
ATOM 672 C CA . ASN A 1 93 ? 20.296 -5.397 -6.384 1.00 89.38 93 ASN A CA 1
ATOM 673 C C . ASN A 1 93 ? 20.661 -6.402 -7.496 1.00 89.38 93 ASN A C 1
ATOM 675 O O . ASN A 1 93 ? 21.616 -7.174 -7.346 1.00 89.38 93 ASN A O 1
ATOM 679 N N . ASN A 1 94 ? 19.917 -6.417 -8.608 1.00 89.62 94 ASN A N 1
ATOM 680 C CA . ASN A 1 94 ? 20.138 -7.333 -9.725 1.00 89.62 94 ASN A CA 1
ATOM 681 C C . ASN A 1 94 ? 20.260 -6.597 -11.067 1.00 89.62 94 ASN A C 1
ATOM 683 O O . ASN A 1 94 ? 19.278 -6.351 -11.761 1.00 89.62 94 ASN A O 1
ATOM 687 N N . ALA A 1 95 ? 21.501 -6.345 -11.486 1.00 88.81 95 ALA A N 1
ATOM 688 C CA . ALA A 1 95 ? 21.788 -5.800 -12.808 1.00 88.81 95 ALA A CA 1
ATOM 689 C C . ALA A 1 95 ? 21.455 -6.829 -13.908 1.00 88.81 95 ALA A C 1
ATOM 691 O O . ALA A 1 95 ? 22.241 -7.737 -14.199 1.00 88.81 95 ALA A O 1
ATOM 692 N N . SER A 1 96 ? 20.289 -6.674 -14.536 1.00 90.62 96 SER A N 1
ATOM 693 C CA . SER A 1 96 ? 19.783 -7.549 -15.597 1.00 90.62 96 SER A CA 1
ATOM 694 C C . SER A 1 96 ? 19.235 -6.744 -16.781 1.00 90.62 96 SER A C 1
ATOM 696 O O . SER A 1 96 ? 19.206 -5.520 -16.760 1.00 90.62 96 SER A O 1
ATOM 698 N N . ALA A 1 97 ? 18.773 -7.424 -17.834 1.00 90.25 97 ALA A N 1
ATOM 699 C CA . ALA A 1 97 ? 18.111 -6.754 -18.958 1.00 90.25 97 ALA A CA 1
ATOM 700 C C . ALA A 1 97 ? 16.738 -6.148 -18.596 1.00 90.25 97 ALA A C 1
ATOM 702 O O . ALA A 1 97 ? 16.180 -5.418 -19.410 1.00 90.25 97 ALA A O 1
ATOM 703 N N . ASN A 1 98 ? 16.197 -6.473 -17.416 1.00 92.56 98 ASN A N 1
ATOM 704 C CA . ASN A 1 98 ? 14.947 -5.919 -16.894 1.00 92.56 98 ASN A CA 1
ATOM 705 C C . ASN A 1 98 ? 15.174 -4.824 -15.843 1.00 92.56 98 ASN A C 1
ATOM 707 O O . ASN A 1 98 ? 14.194 -4.334 -15.296 1.00 92.56 98 ASN A O 1
ATOM 711 N N . ASP A 1 99 ? 16.425 -4.464 -15.550 1.00 90.44 99 ASP A N 1
ATOM 712 C CA . ASP A 1 99 ? 16.738 -3.374 -14.621 1.00 90.44 99 ASP A CA 1
ATOM 713 C C . ASP A 1 99 ? 16.155 -2.050 -15.139 1.00 90.44 99 ASP A C 1
ATOM 715 O O . ASP A 1 99 ? 16.241 -1.762 -16.341 1.00 90.44 99 ASP A O 1
ATOM 719 N N . ALA A 1 100 ? 15.545 -1.268 -14.247 1.00 89.31 100 ALA A N 1
ATOM 720 C CA . ALA A 1 100 ? 14.813 -0.049 -14.575 1.00 89.31 100 ALA A CA 1
ATOM 721 C C . ALA A 1 100 ? 13.692 -0.257 -15.612 1.00 89.31 100 ALA A C 1
ATOM 723 O O . ALA A 1 100 ? 13.542 0.524 -16.561 1.00 89.31 100 ALA A O 1
ATOM 724 N N . SER A 1 101 ? 12.898 -1.319 -15.447 1.00 91.00 101 SER A N 1
ATOM 725 C CA . SER A 1 101 ? 11.775 -1.630 -16.339 1.00 91.00 101 SER A CA 1
ATOM 726 C C . SER A 1 101 ? 10.530 -2.092 -15.589 1.00 91.00 101 SER A C 1
ATOM 728 O O . SER A 1 101 ? 10.607 -2.666 -14.509 1.00 91.00 101 SER A O 1
ATOM 730 N N . TYR A 1 102 ? 9.373 -1.929 -16.229 1.00 91.44 102 TYR A N 1
ATOM 731 C CA . TYR A 1 102 ? 8.111 -2.504 -15.762 1.00 91.44 102 TYR A CA 1
ATOM 732 C C . TYR A 1 102 ? 7.838 -3.890 -16.359 1.00 91.44 102 TYR A C 1
ATOM 734 O O . TYR A 1 102 ? 6.694 -4.302 -16.498 1.00 91.44 102 TYR A O 1
ATOM 742 N N . ASN A 1 103 ? 8.865 -4.625 -16.792 1.00 93.56 103 ASN A N 1
ATOM 743 C CA . ASN A 1 103 ? 8.637 -5.946 -17.369 1.00 93.56 103 ASN A CA 1
ATOM 744 C C . ASN A 1 103 ? 8.116 -6.914 -16.300 1.00 93.56 103 ASN A C 1
ATOM 746 O O . ASN A 1 103 ? 8.698 -7.037 -15.221 1.00 93.56 103 ASN A O 1
ATOM 750 N N . TYR A 1 104 ? 7.081 -7.679 -16.639 1.00 93.38 104 TYR A N 1
ATOM 751 C CA . TYR A 1 104 ? 6.484 -8.665 -15.745 1.00 93.38 104 TYR A CA 1
ATOM 752 C C . TYR A 1 104 ? 6.092 -9.954 -16.468 1.00 93.38 104 TYR A C 1
ATOM 754 O O . TYR A 1 104 ? 6.084 -10.054 -17.697 1.00 93.38 104 TYR A O 1
ATOM 762 N N . VAL A 1 105 ? 5.746 -10.966 -15.673 1.00 93.44 105 VAL A N 1
ATOM 763 C CA . VAL A 1 105 ? 5.119 -12.207 -16.137 1.00 93.44 105 VAL A CA 1
ATOM 764 C C . VAL A 1 105 ? 3.775 -12.374 -15.445 1.00 93.44 105 VAL A C 1
ATOM 766 O O . VAL A 1 105 ? 3.704 -12.350 -14.219 1.00 93.44 105 VAL A O 1
ATOM 769 N N . VAL A 1 106 ? 2.721 -12.594 -16.230 1.00 88.81 106 VAL A N 1
ATOM 770 C CA . VAL A 1 106 ? 1.375 -12.901 -15.724 1.00 88.81 106 VAL A CA 1
ATOM 771 C C . VAL A 1 106 ? 1.222 -14.374 -15.353 1.00 88.81 106 VAL A C 1
ATOM 773 O O . VAL A 1 106 ? 1.880 -15.254 -15.907 1.00 88.81 106 VAL A O 1
ATOM 776 N N . SER A 1 107 ? 0.272 -14.651 -14.463 1.00 80.75 107 SER A N 1
ATOM 777 C CA . SER A 1 107 ? -0.116 -15.986 -13.985 1.00 80.75 107 SER A CA 1
ATOM 778 C C . SER A 1 107 ? 1.049 -16.806 -13.417 1.00 80.75 107 SER A C 1
ATOM 780 O O . SER A 1 107 ? 1.112 -18.021 -13.597 1.00 80.75 107 SER A O 1
ATOM 782 N N . SER A 1 108 ? 1.988 -16.145 -12.744 1.00 73.00 108 SER A N 1
ATOM 783 C CA . SER A 1 108 ? 3.208 -16.772 -12.226 1.00 73.00 108 SER A CA 1
ATOM 784 C C . SER A 1 108 ? 2.998 -17.569 -10.933 1.00 73.00 108 SER A C 1
ATOM 786 O O . SER A 1 108 ? 3.774 -18.484 -10.664 1.00 73.00 108 SER A O 1
ATOM 788 N N . ASN A 1 109 ? 1.962 -17.252 -10.146 1.00 82.38 109 ASN A N 1
ATOM 789 C CA . ASN A 1 109 ? 1.726 -17.801 -8.811 1.00 82.38 109 ASN A CA 1
ATOM 790 C C . ASN A 1 109 ? 0.229 -17.972 -8.500 1.00 82.38 109 ASN A C 1
ATOM 792 O O . ASN A 1 109 ? -0.646 -17.505 -9.215 1.00 82.38 109 ASN A O 1
ATOM 796 N N . ASN A 1 110 ? -0.090 -18.656 -7.401 1.00 90.62 110 ASN A N 1
ATOM 797 C CA . ASN A 1 110 ? -1.425 -18.562 -6.801 1.00 90.62 110 ASN A CA 1
ATOM 798 C C . ASN A 1 110 ? -1.540 -17.202 -6.070 1.00 90.62 110 ASN A C 1
ATOM 800 O O . ASN A 1 110 ? -0.589 -16.854 -5.364 1.00 90.62 110 ASN A O 1
ATOM 804 N N . PRO A 1 111 ? -2.679 -16.479 -6.132 1.00 93.12 111 PRO A N 1
ATOM 805 C CA . PRO A 1 111 ? -2.945 -15.300 -5.303 1.00 93.12 111 PRO A CA 1
ATOM 806 C C . PRO A 1 111 ? -2.542 -15.411 -3.821 1.00 93.12 111 PRO A C 1
ATOM 808 O O . PRO A 1 111 ? -1.986 -14.468 -3.270 1.00 93.12 111 PRO A O 1
ATOM 811 N N . ALA A 1 112 ? -2.752 -16.560 -3.165 1.00 92.12 112 ALA A N 1
ATOM 812 C CA . ALA A 1 112 ? -2.332 -16.745 -1.767 1.00 92.12 112 ALA A CA 1
ATOM 813 C C . ALA A 1 112 ? -0.809 -16.782 -1.564 1.00 92.12 112 ALA A C 1
ATOM 815 O O . ALA A 1 112 ? -0.346 -16.671 -0.435 1.00 92.12 112 ALA A O 1
ATOM 816 N N . VAL A 1 113 ? -0.023 -17.009 -2.612 1.00 92.06 113 VAL A N 1
ATOM 817 C CA . VAL A 1 113 ? 1.438 -16.873 -2.555 1.00 92.06 113 VAL A CA 1
ATOM 818 C C . VAL A 1 113 ? 1.808 -15.434 -2.880 1.00 92.06 113 VAL A C 1
ATOM 820 O O . VAL A 1 113 ? 2.525 -14.812 -2.109 1.00 92.06 113 VAL A O 1
ATOM 823 N N . ALA A 1 114 ? 1.252 -14.904 -3.970 1.00 94.19 114 ALA A N 1
ATOM 824 C CA . ALA A 1 114 ? 1.613 -13.597 -4.503 1.00 94.19 114 ALA A CA 1
ATOM 825 C C . ALA A 1 114 ? 1.266 -12.412 -3.589 1.00 94.19 114 ALA A C 1
ATOM 827 O O . ALA A 1 114 ? 1.895 -11.378 -3.716 1.00 94.19 114 ALA A O 1
ATOM 828 N N . ALA A 1 115 ? 0.281 -12.556 -2.696 1.00 93.94 115 ALA A N 1
ATOM 829 C CA . ALA A 1 115 ? -0.216 -11.457 -1.864 1.00 93.94 115 ALA A CA 1
ATOM 830 C C . ALA A 1 115 ? -0.071 -11.661 -0.345 1.00 93.94 115 ALA A C 1
ATOM 832 O O . ALA A 1 115 ? -0.689 -10.937 0.441 1.00 93.94 115 ALA A O 1
ATOM 833 N N . ASN A 1 116 ? 0.683 -12.683 0.076 1.00 94.12 116 ASN A N 1
ATOM 834 C CA . ASN A 1 116 ? 0.938 -12.997 1.493 1.00 94.12 116 ASN A CA 1
ATOM 835 C C . ASN A 1 116 ? 2.380 -12.705 1.927 1.00 94.12 116 ASN A C 1
ATOM 837 O O . ASN A 1 116 ? 2.735 -12.946 3.083 1.00 94.12 116 ASN A O 1
ATOM 841 N N . ALA A 1 117 ? 3.205 -12.220 1.008 1.00 91.25 117 ALA A N 1
ATOM 842 C CA . ALA A 1 117 ? 4.567 -11.783 1.246 1.00 91.25 117 ALA A CA 1
ATOM 843 C C . ALA A 1 117 ? 4.743 -10.400 0.618 1.00 91.25 117 ALA A C 1
ATOM 845 O O . ALA A 1 117 ? 4.073 -10.078 -0.357 1.00 91.25 117 ALA A O 1
ATOM 846 N N . ILE A 1 118 ? 5.616 -9.587 1.209 1.00 94.00 118 ILE A N 1
ATOM 847 C CA . ILE A 1 118 ? 5.965 -8.279 0.659 1.00 94.00 118 ILE A CA 1
ATOM 848 C C . ILE A 1 118 ? 7.220 -8.473 -0.199 1.00 94.00 118 ILE A C 1
ATOM 850 O O . ILE A 1 118 ? 8.301 -8.693 0.351 1.00 94.00 118 ILE A O 1
ATOM 854 N N . ASP A 1 119 ? 7.041 -8.537 -1.517 1.00 93.12 119 ASP A N 1
ATOM 855 C CA . ASP A 1 119 ? 8.036 -8.951 -2.513 1.00 93.12 119 ASP A CA 1
ATOM 856 C C . ASP A 1 119 ? 7.627 -8.519 -3.945 1.00 93.12 119 ASP A C 1
ATOM 858 O O . ASP A 1 119 ? 6.817 -7.620 -4.129 1.00 93.12 119 ASP A O 1
ATOM 862 N N . GLN A 1 120 ? 8.227 -9.102 -4.985 1.00 93.31 120 GLN A N 1
ATOM 863 C CA . GLN A 1 120 ? 7.963 -8.753 -6.390 1.00 93.31 120 GLN A CA 1
ATOM 864 C C . GLN A 1 120 ? 6.689 -9.375 -6.989 1.00 93.31 120 GLN A C 1
ATOM 866 O O . GLN A 1 120 ? 6.443 -9.249 -8.195 1.00 93.31 120 GLN A O 1
ATOM 871 N N . HIS A 1 121 ? 5.947 -10.168 -6.218 1.00 95.31 121 HIS A N 1
ATOM 872 C CA . HIS A 1 121 ? 4.730 -10.813 -6.686 1.00 95.31 121 HIS A CA 1
ATOM 873 C C . HIS A 1 121 ? 3.516 -9.940 -6.414 1.00 95.31 121 HIS A C 1
ATOM 875 O O . HIS A 1 121 ? 3.483 -9.187 -5.454 1.00 95.31 121 HIS A O 1
ATOM 881 N N . TRP A 1 122 ? 2.493 -10.052 -7.251 1.00 95.31 122 TRP A N 1
ATOM 882 C CA . TRP A 1 122 ? 1.305 -9.217 -7.113 1.00 95.31 122 TRP A CA 1
ATOM 883 C C . TRP A 1 122 ? 0.039 -9.942 -7.536 1.00 95.31 122 TRP A C 1
ATOM 885 O O . TRP A 1 122 ? 0.081 -10.976 -8.210 1.00 95.31 122 TRP A O 1
ATOM 895 N N . ILE A 1 123 ? -1.103 -9.384 -7.142 1.00 96.06 123 ILE A N 1
ATOM 896 C CA . ILE A 1 123 ? -2.438 -9.787 -7.586 1.00 96.06 123 ILE A CA 1
ATOM 897 C C . ILE A 1 123 ? -3.202 -8.595 -8.158 1.00 96.06 123 ILE A C 1
ATOM 899 O O . ILE A 1 123 ? -3.031 -7.479 -7.679 1.00 96.06 123 ILE A O 1
ATOM 903 N N . GLN A 1 124 ? -4.113 -8.861 -9.095 1.00 94.81 124 GLN A N 1
ATOM 904 C CA . GLN A 1 124 ? -5.108 -7.883 -9.542 1.00 94.81 124 GLN A CA 1
ATOM 905 C C . GLN A 1 124 ? -6.418 -8.053 -8.785 1.00 94.81 124 GLN A C 1
ATOM 907 O O . GLN A 1 124 ? -6.959 -9.163 -8.683 1.00 94.81 124 GLN A O 1
ATOM 912 N N . THR A 1 125 ? -6.946 -6.960 -8.243 1.00 95.62 125 THR A N 1
ATOM 913 C CA . THR A 1 125 ? -8.229 -6.971 -7.528 1.00 95.62 125 THR A CA 1
ATOM 914 C C . THR A 1 125 ? -9.395 -6.685 -8.477 1.00 95.62 125 THR A C 1
ATOM 916 O O . THR A 1 125 ? -9.204 -6.415 -9.656 1.00 95.62 125 THR A O 1
ATOM 919 N N . ASN A 1 126 ? -10.633 -6.802 -8.000 1.00 94.50 126 ASN A N 1
ATOM 920 C CA . ASN A 1 126 ? -11.822 -6.345 -8.719 1.00 94.50 126 ASN A CA 1
ATOM 921 C C . ASN A 1 126 ? -12.397 -5.089 -8.040 1.00 94.50 126 ASN A C 1
ATOM 923 O O . ASN A 1 126 ? -11.876 -4.626 -7.031 1.00 94.50 126 ASN A O 1
ATOM 927 N N . ASN A 1 127 ? -13.499 -4.547 -8.558 1.00 95.19 127 ASN A N 1
ATOM 928 C CA . ASN A 1 127 ? -14.125 -3.332 -8.024 1.00 95.19 127 ASN A CA 1
ATOM 929 C C . ASN A 1 127 ? -15.209 -3.590 -6.958 1.00 95.19 127 ASN A C 1
ATOM 931 O O . ASN A 1 127 ? -16.064 -2.737 -6.718 1.00 95.19 127 ASN A O 1
ATOM 935 N N . THR A 1 128 ? -15.234 -4.777 -6.342 1.00 97.19 128 THR A N 1
ATOM 936 C CA . THR A 1 128 ? -16.271 -5.160 -5.373 1.00 97.19 128 THR A CA 1
ATOM 937 C C . THR A 1 128 ? -15.722 -5.152 -3.949 1.00 97.19 128 THR A C 1
ATOM 939 O O . THR A 1 128 ? -14.864 -5.955 -3.584 1.00 97.19 128 THR A O 1
ATOM 942 N N . ILE A 1 129 ? -16.269 -4.272 -3.106 1.00 98.38 129 ILE A N 1
ATOM 943 C CA . ILE A 1 129 ? -15.897 -4.169 -1.689 1.00 98.38 129 ILE A CA 1
ATOM 944 C C . ILE A 1 129 ? -16.155 -5.507 -0.990 1.00 98.38 129 ILE A C 1
ATOM 946 O O . ILE A 1 129 ? -17.232 -6.093 -1.110 1.00 98.38 129 ILE A O 1
ATOM 950 N N . GLY A 1 130 ? -15.163 -5.988 -0.246 1.00 97.88 130 GLY A N 1
ATOM 951 C CA . GLY A 1 130 ? -15.221 -7.269 0.445 1.00 97.88 130 GLY A CA 1
ATOM 952 C C . GLY A 1 130 ? -15.034 -8.479 -0.471 1.00 97.88 130 GLY A C 1
ATOM 953 O O . GLY A 1 130 ? -15.230 -9.598 -0.008 1.00 97.88 130 GLY A O 1
ATOM 954 N N . ALA A 1 131 ? -14.661 -8.307 -1.744 1.00 97.25 131 ALA A N 1
ATOM 955 C CA . ALA A 1 131 ? -14.342 -9.431 -2.622 1.00 97.25 131 ALA A CA 1
ATOM 956 C C . ALA A 1 131 ? -12.903 -9.928 -2.425 1.00 97.25 131 ALA A C 1
ATOM 958 O O . ALA A 1 131 ? -12.690 -11.142 -2.380 1.00 97.25 131 ALA A O 1
ATOM 959 N N . THR A 1 132 ? -11.951 -9.016 -2.235 1.00 98.19 132 THR A N 1
ATOM 960 C CA . THR A 1 132 ? -10.548 -9.325 -1.930 1.00 98.19 132 THR A CA 1
ATOM 961 C C . THR A 1 132 ? -10.225 -8.809 -0.539 1.00 98.19 132 THR A C 1
ATOM 963 O O . THR A 1 132 ? -10.351 -7.610 -0.299 1.00 98.19 132 THR A O 1
ATOM 966 N N . ILE A 1 133 ? -9.890 -9.715 0.386 1.00 98.50 133 ILE A N 1
ATOM 967 C CA . ILE A 1 133 ? -9.778 -9.432 1.822 1.00 98.50 133 ILE A CA 1
ATOM 968 C C . ILE A 1 133 ? -8.479 -10.005 2.386 1.00 98.50 133 ILE A C 1
ATOM 970 O O . ILE A 1 133 ? -8.238 -11.212 2.296 1.00 98.50 133 ILE A O 1
ATOM 974 N N . TRP A 1 134 ? -7.729 -9.156 3.085 1.00 98.69 134 TRP A N 1
ATOM 975 C CA . TRP A 1 134 ? -6.638 -9.546 3.970 1.00 98.69 134 TRP A CA 1
ATOM 976 C C . TRP A 1 134 ? -7.091 -9.535 5.430 1.00 98.69 134 TRP A C 1
ATOM 978 O O . TRP A 1 134 ? -7.770 -8.615 5.888 1.00 98.69 134 TRP A O 1
ATOM 988 N N . ASP A 1 135 ? -6.681 -10.557 6.170 1.00 98.56 135 ASP A N 1
ATOM 989 C CA . ASP A 1 135 ? -6.666 -10.601 7.626 1.00 98.56 135 ASP A CA 1
ATOM 990 C C . ASP A 1 135 ? -5.314 -10.070 8.126 1.00 98.56 135 ASP A C 1
ATOM 992 O O . ASP A 1 135 ? -4.264 -10.635 7.825 1.00 98.56 135 ASP A O 1
ATOM 996 N N . LEU A 1 136 ? -5.331 -8.995 8.913 1.00 98.31 136 LEU A N 1
ATOM 997 C CA . LEU A 1 136 ? -4.122 -8.290 9.344 1.00 98.31 136 LEU A CA 1
ATOM 998 C C . LEU A 1 136 ? -3.391 -8.942 10.526 1.00 98.31 136 LEU A C 1
ATOM 1000 O O . LEU A 1 136 ? -2.388 -8.413 10.996 1.00 98.31 136 LEU A O 1
ATOM 1004 N N . GLY A 1 137 ? -3.883 -10.057 11.067 1.00 96.50 137 GLY A N 1
ATOM 1005 C CA . GLY A 1 137 ? -3.199 -10.774 12.147 1.00 96.50 137 GLY A CA 1
ATOM 1006 C C . GLY A 1 137 ? -3.449 -10.214 13.556 1.00 96.50 137 GLY A C 1
ATOM 1007 O O . GLY A 1 137 ? -3.378 -10.974 14.526 1.00 96.50 137 GLY A O 1
ATOM 1008 N N . PHE A 1 138 ? -3.878 -8.953 13.694 1.00 96.94 138 PHE A N 1
ATOM 1009 C CA . PHE A 1 138 ? -4.245 -8.301 14.965 1.00 96.94 138 PHE A CA 1
ATOM 1010 C C . PHE A 1 138 ? -5.253 -7.151 14.757 1.00 96.94 138 PHE A C 1
ATOM 1012 O O . PHE A 1 138 ? -5.670 -6.890 13.632 1.00 96.94 138 PHE A O 1
ATOM 1019 N N . GLN A 1 139 ? -5.679 -6.493 15.843 1.00 97.81 139 GLN A N 1
ATOM 1020 C CA . GLN A 1 139 ? -6.442 -5.239 15.767 1.00 97.81 139 GLN A CA 1
ATOM 1021 C C . GLN A 1 139 ? -5.490 -4.091 15.411 1.00 97.81 139 GLN A C 1
ATOM 1023 O O . GLN A 1 139 ? -4.888 -3.484 16.298 1.00 97.81 139 GLN A O 1
ATOM 1028 N N . ALA A 1 140 ? -5.340 -3.825 14.120 1.00 98.12 140 ALA A N 1
ATOM 1029 C CA . ALA A 1 140 ? -4.514 -2.748 13.597 1.00 98.12 140 ALA A CA 1
ATOM 1030 C C . ALA A 1 140 ? -5.256 -1.407 13.670 1.00 98.12 140 ALA A C 1
ATOM 1032 O O . ALA A 1 140 ? -6.484 -1.379 13.682 1.00 98.12 140 ALA A O 1
ATOM 1033 N N . SER A 1 141 ? -4.532 -0.291 13.709 1.00 98.00 141 SER A N 1
ATOM 1034 C CA . SER A 1 141 ? -5.111 1.056 13.561 1.00 98.00 141 SER A CA 1
ATOM 1035 C C . SER A 1 141 ? -4.731 1.719 12.238 1.00 98.00 141 SER A C 1
ATOM 1037 O O . SER A 1 141 ? -5.382 2.694 11.852 1.00 98.00 141 SER A O 1
ATOM 1039 N N . LYS A 1 142 ? -3.719 1.181 11.542 1.00 98.25 142 LYS A N 1
ATOM 1040 C CA . LYS A 1 142 ? -3.319 1.535 10.175 1.00 98.25 142 LYS A CA 1
ATOM 1041 C C . LYS A 1 142 ? -3.075 0.260 9.355 1.00 98.25 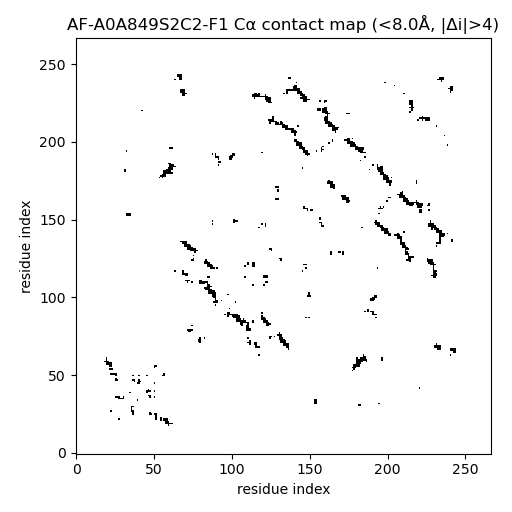142 LYS A C 1
ATOM 1043 O O . LYS A 1 142 ? -2.871 -0.814 9.917 1.00 98.25 142 LYS A O 1
ATOM 1048 N N . ALA A 1 143 ? -3.115 0.363 8.034 1.00 98.25 143 ALA A N 1
ATOM 1049 C CA . ALA A 1 143 ? -2.706 -0.699 7.120 1.00 98.25 143 ALA A CA 1
ATOM 1050 C C . ALA A 1 143 ? -1.746 -0.118 6.085 1.00 98.25 143 ALA A C 1
ATOM 1052 O O . ALA A 1 143 ? -2.129 0.822 5.396 1.00 98.25 143 ALA A O 1
ATOM 1053 N N . ALA A 1 144 ? -0.532 -0.658 5.985 1.00 98.00 144 ALA A N 1
ATOM 1054 C CA . ALA A 1 144 ? 0.349 -0.388 4.854 1.00 98.00 144 ALA A CA 1
ATOM 1055 C C . ALA A 1 144 ? -0.117 -1.196 3.645 1.00 98.00 144 ALA A C 1
ATOM 1057 O O . ALA A 1 144 ? -0.388 -2.393 3.764 1.00 98.00 144 ALA A O 1
ATOM 1058 N N . VAL A 1 145 ? -0.206 -0.521 2.509 1.00 97.50 145 VAL A N 1
ATOM 1059 C CA . VAL A 1 145 ? -0.498 -1.086 1.200 1.00 97.50 145 VAL A CA 1
ATOM 1060 C C . VAL A 1 145 ? 0.795 -1.089 0.408 1.00 97.50 145 VAL A C 1
ATOM 1062 O O . VAL A 1 145 ? 1.450 -0.054 0.284 1.00 97.50 145 VAL A O 1
ATOM 1065 N N . PHE A 1 146 ? 1.140 -2.263 -0.101 1.00 96.19 146 PHE A N 1
ATOM 1066 C CA . PHE A 1 146 ? 2.281 -2.483 -0.970 1.00 96.19 146 PHE A CA 1
ATOM 1067 C C . PHE A 1 146 ? 1.714 -2.765 -2.351 1.00 96.19 146 PHE A C 1
ATOM 1069 O O . PHE A 1 146 ? 1.064 -3.795 -2.562 1.00 96.19 146 PHE A O 1
ATOM 1076 N N . ASN A 1 147 ? 1.872 -1.810 -3.254 1.00 92.75 147 ASN A N 1
ATOM 1077 C CA . ASN A 1 147 ? 1.475 -1.958 -4.640 1.00 92.75 147 ASN A CA 1
ATOM 1078 C C . ASN A 1 147 ? 2.677 -2.402 -5.482 1.00 92.75 147 ASN A C 1
ATOM 1080 O O . ASN A 1 147 ? 3.823 -2.400 -5.041 1.00 92.75 147 ASN A O 1
ATOM 1084 N N . THR A 1 148 ? 2.390 -2.793 -6.706 1.00 92.75 148 THR A N 1
ATOM 1085 C CA . THR A 1 148 ? 3.361 -2.925 -7.779 1.00 92.75 148 THR A CA 1
ATOM 1086 C C . THR A 1 148 ? 2.904 -2.001 -8.897 1.00 92.75 148 THR A C 1
ATOM 1088 O O . THR A 1 148 ? 1.716 -1.727 -9.015 1.00 92.75 148 THR A O 1
ATOM 1091 N N . ILE A 1 149 ? 3.842 -1.473 -9.668 1.00 91.19 149 ILE A N 1
ATOM 1092 C CA . ILE A 1 149 ? 3.560 -0.645 -10.837 1.00 91.19 149 ILE A CA 1
ATOM 1093 C C . ILE A 1 149 ? 3.985 -1.421 -12.073 1.00 91.19 149 ILE A C 1
ATOM 1095 O O . ILE A 1 149 ? 5.108 -1.931 -12.119 1.00 91.19 149 ILE A O 1
ATOM 1099 N N . ASP A 1 150 ? 3.111 -1.506 -13.067 1.00 83.25 150 ASP A N 1
ATOM 1100 C CA . ASP A 1 150 ? 3.383 -2.207 -14.319 1.00 83.25 150 ASP A CA 1
ATOM 1101 C C . ASP A 1 150 ? 3.368 -1.277 -15.556 1.00 83.25 150 ASP A C 1
ATOM 1103 O O . ASP A 1 150 ? 3.904 -1.642 -16.611 1.00 83.25 150 ASP A O 1
ATOM 1107 N N . HIS A 1 151 ? 2.910 -0.027 -15.406 1.00 86.31 151 HIS A N 1
ATOM 1108 C CA . HIS A 1 151 ? 3.142 1.073 -16.350 1.00 86.31 151 HIS A CA 1
ATOM 1109 C C . HIS A 1 151 ? 3.032 2.467 -15.699 1.00 86.31 151 HIS A C 1
ATOM 1111 O O . HIS A 1 151 ? 3.025 2.633 -14.490 1.00 86.31 151 HIS A O 1
ATOM 1117 N N . GLY A 1 152 ? 3.084 3.522 -16.519 1.00 82.25 152 GLY A N 1
ATOM 1118 C CA . GLY A 1 152 ? 2.839 4.900 -16.083 1.00 82.25 152 GLY A CA 1
ATOM 1119 C C . GLY A 1 152 ? 1.437 5.373 -16.491 1.00 82.25 152 GLY A C 1
ATOM 1120 O O . GLY A 1 152 ? 0.912 4.859 -17.479 1.00 82.25 152 GLY A O 1
ATOM 1121 N N . PRO A 1 153 ? 0.918 6.459 -15.885 1.00 82.94 153 PRO A N 1
ATOM 1122 C CA . PRO A 1 153 ? 1.709 7.572 -15.351 1.00 82.94 153 PRO A CA 1
ATOM 1123 C C . PRO A 1 153 ? 2.029 7.531 -13.844 1.00 82.94 153 PRO A C 1
ATOM 1125 O O . PRO A 1 153 ? 1.162 7.439 -12.986 1.00 82.94 153 PRO A O 1
ATOM 1128 N N . LEU A 1 154 ? 3.289 7.793 -13.498 1.00 82.19 154 LEU A N 1
ATOM 1129 C CA . LEU A 1 154 ? 3.698 8.046 -12.114 1.00 82.19 154 LEU A CA 1
ATOM 1130 C C . LEU A 1 154 ? 3.414 9.502 -11.697 1.00 82.19 154 LEU A C 1
ATOM 1132 O O . LEU A 1 154 ? 3.598 10.415 -12.512 1.00 82.19 154 LEU A O 1
ATOM 1136 N N . PRO A 1 155 ? 3.063 9.769 -10.425 1.00 80.19 155 PRO A N 1
ATOM 1137 C CA . PRO A 1 155 ? 2.889 8.825 -9.307 1.00 80.19 155 PRO A CA 1
ATOM 1138 C C . PRO A 1 155 ? 1.499 8.187 -9.180 1.00 80.19 155 PRO A C 1
ATOM 1140 O O . PRO A 1 155 ? 1.208 7.543 -8.175 1.00 80.19 155 PRO A O 1
ATOM 1143 N N . GLN A 1 156 ? 0.600 8.476 -10.114 1.00 81.19 156 GLN A N 1
ATOM 1144 C CA . GLN A 1 156 ? -0.804 8.096 -10.031 1.00 81.19 156 GLN A CA 1
ATOM 1145 C C . GLN A 1 156 ? -0.991 6.579 -9.897 1.00 81.19 156 GLN A C 1
ATOM 1147 O O . GLN A 1 156 ? -1.770 6.153 -9.044 1.00 81.19 156 GLN A O 1
ATOM 1152 N N . GLU A 1 157 ? -0.181 5.822 -10.637 1.00 83.56 157 GLU A N 1
ATOM 1153 C CA . GLU A 1 157 ? -0.154 4.352 -10.649 1.00 83.56 157 GLU A CA 1
ATOM 1154 C C . GLU A 1 157 ? 0.230 3.729 -9.298 1.00 83.56 157 GLU A C 1
ATOM 1156 O O . GLU A 1 157 ? -0.134 2.603 -8.971 1.00 83.56 157 GLU A O 1
ATOM 1161 N N . SER A 1 158 ? 0.906 4.483 -8.426 1.00 84.69 158 SER A N 1
ATOM 1162 C CA . SER A 1 158 ? 1.287 3.972 -7.108 1.00 84.69 158 SER A CA 1
ATOM 1163 C C . SER A 1 158 ? 0.105 3.860 -6.133 1.00 84.69 158 SER A C 1
ATOM 1165 O O . SER A 1 158 ? 0.206 3.183 -5.113 1.00 84.69 158 SER A O 1
ATOM 1167 N N . ILE A 1 159 ? -1.006 4.570 -6.378 1.00 88.44 159 ILE A N 1
ATOM 1168 C CA . ILE A 1 159 ? -2.158 4.641 -5.460 1.00 88.44 159 ILE A CA 1
ATOM 1169 C C . ILE A 1 159 ? -3.464 4.534 -6.260 1.00 88.44 159 ILE A C 1
ATOM 1171 O O . ILE A 1 159 ? -4.311 5.429 -6.251 1.00 88.44 159 ILE A O 1
ATOM 1175 N N . GLU A 1 160 ? -3.644 3.409 -6.944 1.00 90.56 160 GLU A N 1
ATOM 1176 C CA . GLU A 1 160 ? -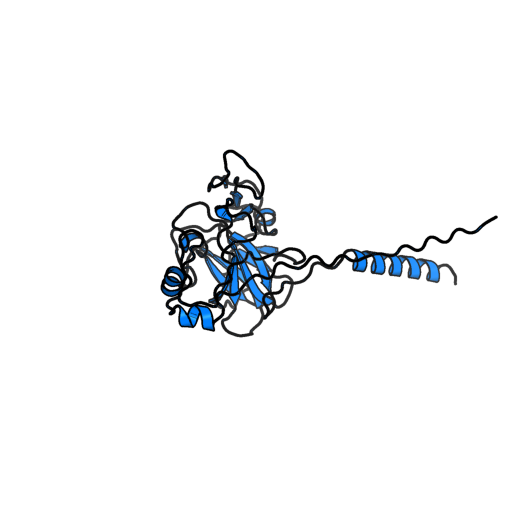4.811 3.132 -7.802 1.00 90.56 160 GLU A CA 1
ATOM 1177 C C . GLU A 1 160 ? -5.906 2.326 -7.130 1.00 90.56 160 GLU A C 1
ATOM 1179 O O . GLU A 1 160 ? -6.840 1.837 -7.762 1.00 90.56 160 GLU A O 1
ATOM 1184 N N . SER A 1 161 ? -5.808 2.158 -5.818 1.00 94.31 161 SER A N 1
ATOM 1185 C CA . SER A 1 161 ? -6.748 1.333 -5.087 1.00 94.31 161 SER A CA 1
ATOM 1186 C C . SER A 1 161 ? -7.412 2.090 -3.955 1.00 94.31 161 SER A C 1
ATOM 1188 O O . SER A 1 161 ? -6.797 2.888 -3.244 1.00 94.31 161 SER A O 1
ATOM 1190 N N . THR A 1 162 ? -8.694 1.800 -3.760 1.00 97.19 162 THR A N 1
ATOM 1191 C CA . THR A 1 162 ? -9.408 2.210 -2.557 1.00 97.19 162 THR A CA 1
ATOM 1192 C C . THR A 1 162 ? -9.377 1.067 -1.559 1.00 97.19 162 THR A C 1
ATOM 1194 O O . THR A 1 162 ? -9.799 -0.055 -1.851 1.00 97.19 162 THR A O 1
ATOM 1197 N N . VAL A 1 163 ? -8.928 1.372 -0.344 1.00 98.38 163 VAL A N 1
ATOM 1198 C CA . VAL A 1 163 ? -8.950 0.428 0.771 1.00 98.38 163 VAL A CA 1
ATOM 1199 C C . VAL A 1 163 ? -10.188 0.657 1.627 1.00 98.38 163 VAL A C 1
ATOM 1201 O O . VAL A 1 163 ? -10.549 1.788 1.953 1.00 98.38 163 VAL A O 1
ATOM 1204 N N . TYR A 1 164 ? -10.811 -0.436 2.042 1.00 98.75 164 TYR A N 1
ATOM 1205 C CA . TYR A 1 164 ? -11.903 -0.470 2.999 1.00 98.75 164 TYR A CA 1
ATOM 1206 C C . TYR A 1 164 ? -11.507 -1.304 4.213 1.00 98.75 164 TYR A C 1
ATOM 1208 O O . TYR A 1 164 ? -10.905 -2.366 4.087 1.00 98.75 164 TYR A O 1
ATOM 1216 N N . LEU A 1 165 ? -11.869 -0.842 5.402 1.00 98.81 165 LEU A N 1
ATOM 1217 C CA . LEU A 1 165 ? -11.441 -1.410 6.677 1.00 98.81 165 LEU A CA 1
ATOM 1218 C C . LEU A 1 165 ? -12.649 -1.945 7.444 1.00 98.81 165 LEU A C 1
ATOM 1220 O O . LEU A 1 165 ? -13.714 -1.324 7.442 1.00 98.81 165 LEU A O 1
ATOM 1224 N N . SER A 1 166 ? -12.500 -3.099 8.095 1.00 98.75 166 SER A N 1
ATOM 1225 C CA . SER A 1 166 ? -13.598 -3.756 8.812 1.00 98.75 166 SER A CA 1
ATOM 1226 C C . SER A 1 166 ? -13.122 -4.599 9.998 1.00 98.75 166 SER A C 1
ATOM 1228 O O . SER A 1 166 ? -11.981 -5.059 10.055 1.00 98.75 166 SER A O 1
ATOM 1230 N N . ASN A 1 167 ? -14.028 -4.839 10.949 1.00 98.69 167 ASN A N 1
ATOM 1231 C CA . ASN A 1 167 ? -13.866 -5.832 12.018 1.00 98.69 167 ASN A CA 1
ATOM 1232 C C . ASN A 1 167 ? -14.713 -7.097 11.804 1.00 98.69 167 ASN A C 1
ATOM 1234 O O . ASN A 1 167 ? -14.498 -8.087 12.495 1.00 98.69 167 ASN A O 1
ATOM 1238 N N . ASP A 1 168 ? -15.664 -7.089 10.869 1.00 98.19 168 ASP A N 1
ATOM 1239 C CA . ASP A 1 168 ? -16.644 -8.170 10.689 1.00 98.19 168 ASP A CA 1
ATOM 1240 C C . ASP A 1 168 ? -16.776 -8.659 9.236 1.00 98.19 168 ASP A C 1
ATOM 1242 O O . ASP A 1 168 ? -17.462 -9.651 8.990 1.00 98.19 168 ASP A O 1
ATOM 1246 N N . LYS A 1 169 ? -16.079 -8.012 8.289 1.00 98.19 169 LYS A N 1
ATOM 1247 C CA . LYS A 1 169 ? -16.128 -8.256 6.834 1.00 98.19 169 LYS A CA 1
ATOM 1248 C C . LYS A 1 169 ? -17.483 -7.942 6.188 1.00 98.19 169 LYS A C 1
ATOM 1250 O O . LYS A 1 169 ? -17.710 -8.299 5.034 1.00 98.19 169 LYS A O 1
ATOM 1255 N N . VAL A 1 170 ? -18.375 -7.276 6.917 1.00 97.50 170 VAL A N 1
ATOM 1256 C CA . VAL A 1 170 ? -19.723 -6.902 6.470 1.00 97.50 170 VAL A CA 1
ATOM 1257 C C . VAL A 1 170 ? -19.853 -5.385 6.431 1.00 97.50 170 VAL A C 1
ATOM 1259 O O . VAL A 1 170 ? -20.235 -4.822 5.408 1.00 97.50 170 VAL A O 1
ATOM 1262 N N . ASN A 1 171 ? -19.503 -4.721 7.530 1.00 97.94 171 ASN A N 1
ATOM 1263 C CA . ASN A 1 171 ? -19.501 -3.274 7.648 1.00 97.94 171 ASN A CA 1
ATOM 1264 C C . ASN A 1 171 ? -18.112 -2.754 7.285 1.00 97.94 171 ASN A C 1
ATOM 1266 O O . ASN A 1 171 ? -17.130 -3.030 7.979 1.00 97.94 171 ASN A O 1
ATOM 1270 N N . TRP A 1 172 ? -18.044 -2.014 6.184 1.00 98.44 172 TRP A N 1
ATOM 1271 C CA . TRP A 1 172 ? -16.807 -1.517 5.600 1.00 98.44 172 TRP A CA 1
ATOM 1272 C C . TRP A 1 172 ? -16.740 0.004 5.702 1.00 98.44 172 TRP A C 1
ATOM 1274 O O . TRP A 1 172 ? -17.662 0.703 5.285 1.00 98.44 172 TRP A O 1
ATOM 1284 N N . THR A 1 173 ? -15.625 0.509 6.219 1.00 98.38 173 THR A N 1
ATOM 1285 C CA . THR A 1 173 ? -15.313 1.940 6.264 1.00 98.38 173 THR A CA 1
ATOM 1286 C C . THR A 1 173 ? -14.263 2.241 5.210 1.00 98.38 173 THR A C 1
ATOM 1288 O O . THR A 1 173 ? -13.206 1.614 5.219 1.00 98.38 173 THR A O 1
ATOM 1291 N N . GLN A 1 174 ? -14.524 3.194 4.317 1.00 98.31 174 GLN A N 1
ATOM 1292 C CA . GLN A 1 174 ? -13.500 3.667 3.386 1.00 98.31 174 GLN A CA 1
ATOM 1293 C C . GLN A 1 174 ? -12.325 4.259 4.173 1.00 98.31 174 GLN A C 1
ATOM 1295 O O . GLN A 1 174 ? -12.523 5.090 5.061 1.00 98.31 174 GLN A O 1
ATOM 1300 N N . ALA A 1 175 ? -11.116 3.817 3.851 1.00 98.19 175 ALA A N 1
ATOM 1301 C CA . ALA A 1 175 ? -9.903 4.321 4.461 1.00 98.19 175 ALA A CA 1
ATOM 1302 C C . ALA A 1 175 ? -9.478 5.660 3.839 1.00 98.19 175 ALA A C 1
ATOM 1304 O O . ALA A 1 175 ? -9.841 5.990 2.709 1.00 98.19 175 ALA A O 1
ATOM 1305 N N . VAL A 1 176 ? -8.666 6.409 4.575 1.00 96.50 176 VAL A N 1
ATOM 1306 C CA . VAL A 1 176 ? -7.961 7.596 4.085 1.00 96.50 176 VAL A CA 1
ATOM 1307 C C . VAL A 1 176 ? -6.462 7.365 4.194 1.00 96.50 176 VAL A C 1
ATOM 1309 O O . VAL A 1 176 ? -6.008 6.711 5.134 1.00 96.50 176 VAL A O 1
ATOM 1312 N N . THR A 1 177 ? -5.695 7.897 3.247 1.00 96.62 177 THR A N 1
ATOM 1313 C CA . THR A 1 177 ? -4.230 7.857 3.293 1.00 96.62 177 THR A CA 1
ATOM 1314 C C . THR A 1 177 ? -3.714 8.769 4.399 1.00 96.62 177 THR A C 1
ATOM 1316 O O . THR A 1 177 ? -4.094 9.936 4.482 1.00 96.62 177 THR A O 1
ATOM 1319 N N . GLU A 1 178 ? -2.841 8.235 5.247 1.00 96.44 178 GLU A N 1
ATOM 1320 C CA . GLU A 1 178 ? -2.268 8.941 6.397 1.00 96.44 178 GLU A CA 1
ATOM 1321 C C . GLU A 1 178 ? -0.738 9.053 6.330 1.00 96.44 178 GLU A C 1
ATOM 1323 O O . GLU A 1 178 ? -0.153 9.914 6.988 1.00 96.44 178 GLU A O 1
ATOM 1328 N N . ARG A 1 179 ? -0.083 8.213 5.520 1.00 96.38 179 ARG A N 1
ATOM 1329 C CA . ARG A 1 179 ? 1.359 8.266 5.254 1.00 96.38 179 ARG A CA 1
ATOM 1330 C C . ARG A 1 179 ? 1.677 7.690 3.878 1.00 96.38 179 ARG A C 1
ATOM 1332 O O . ARG A 1 179 ? 1.036 6.728 3.471 1.00 96.38 179 ARG A O 1
ATOM 1339 N N . VAL A 1 180 ? 2.684 8.239 3.210 1.00 96.06 180 VAL A N 1
ATOM 1340 C CA . VAL A 1 180 ? 3.284 7.721 1.977 1.00 96.06 180 VAL A CA 1
ATOM 1341 C C . VAL A 1 180 ? 4.805 7.713 2.144 1.00 96.06 180 VAL A C 1
ATOM 1343 O O . VAL A 1 180 ? 5.379 8.739 2.509 1.00 96.06 180 VAL A O 1
ATOM 1346 N N . TRP A 1 181 ? 5.432 6.569 1.886 1.00 95.44 181 TRP A N 1
ATOM 1347 C CA . TRP A 1 181 ? 6.879 6.386 1.783 1.00 95.44 181 TRP A CA 1
ATOM 1348 C C . TRP A 1 181 ? 7.280 6.442 0.315 1.00 95.44 181 TRP A C 1
ATOM 1350 O O . TRP A 1 181 ? 6.730 5.720 -0.517 1.00 95.44 181 TRP A O 1
ATOM 1360 N N . LEU A 1 182 ? 8.201 7.346 -0.001 1.00 93.25 182 LEU A N 1
ATOM 1361 C CA . LEU A 1 182 ? 8.483 7.756 -1.375 1.00 93.25 182 LEU A CA 1
ATOM 1362 C C . LEU A 1 182 ? 9.512 6.873 -2.100 1.00 93.25 182 LEU A C 1
ATOM 1364 O O . LEU A 1 182 ? 9.747 7.078 -3.291 1.00 93.25 182 LEU A O 1
ATOM 1368 N N . GLU A 1 183 ? 10.103 5.899 -1.406 1.00 89.94 183 GLU A N 1
ATOM 1369 C CA . GLU A 1 183 ? 11.083 4.951 -1.959 1.00 89.94 183 GLU A CA 1
ATOM 1370 C C . GLU A 1 183 ? 10.620 3.483 -1.862 1.00 89.94 183 GLU A C 1
ATOM 1372 O O . GLU A 1 183 ? 11.452 2.591 -1.788 1.00 89.94 183 GLU A O 1
ATOM 1377 N N . GLY A 1 184 ? 9.311 3.208 -1.821 1.00 91.06 184 GLY A N 1
ATOM 1378 C CA . GLY A 1 184 ? 8.815 1.822 -1.840 1.00 91.06 184 GLY A CA 1
ATOM 1379 C C . GLY A 1 184 ? 9.261 0.992 -0.625 1.00 91.06 184 GLY A C 1
ATOM 1380 O O . GLY A 1 184 ? 9.294 1.506 0.500 1.00 91.06 184 GLY A O 1
ATOM 1381 N N . ILE A 1 185 ? 9.585 -0.290 -0.834 1.00 92.12 185 ILE A N 1
ATOM 1382 C CA . ILE A 1 185 ? 10.179 -1.187 0.178 1.00 92.12 185 ILE A CA 1
ATOM 1383 C C . ILE A 1 185 ? 11.700 -1.304 0.061 1.00 92.12 185 ILE A C 1
ATOM 1385 O O . ILE A 1 185 ? 12.378 -1.573 1.060 1.00 92.12 185 ILE A O 1
ATOM 1389 N N . TYR A 1 186 ? 12.255 -1.089 -1.129 1.00 89.75 186 TYR A N 1
ATOM 1390 C CA . TYR A 1 186 ? 13.674 -1.199 -1.423 1.00 89.75 186 TYR A CA 1
ATOM 1391 C C . TYR A 1 186 ? 14.311 0.178 -1.578 1.00 89.75 186 TYR A C 1
ATOM 1393 O O . TYR A 1 186 ? 13.877 1.014 -2.354 1.00 89.75 186 TYR A O 1
ATOM 1401 N N . SER A 1 187 ? 15.472 0.372 -0.956 1.00 85.44 187 SER A N 1
ATOM 1402 C CA . SER A 1 187 ? 16.306 1.554 -1.216 1.00 85.44 187 SER A CA 1
ATOM 1403 C C . SER A 1 187 ? 16.918 1.578 -2.630 1.00 85.44 187 SER A C 1
ATOM 1405 O O . SER A 1 187 ? 17.651 2.503 -2.978 1.00 85.44 187 SER A O 1
ATOM 1407 N N . ASP A 1 188 ? 16.728 0.513 -3.414 1.00 86.94 188 ASP A N 1
ATOM 1408 C CA . ASP A 1 188 ? 17.246 0.400 -4.773 1.00 86.94 188 ASP A CA 1
ATOM 1409 C C . ASP A 1 188 ? 16.315 1.112 -5.756 1.00 86.94 188 ASP A C 1
ATOM 1411 O O . ASP A 1 188 ? 15.333 0.555 -6.237 1.00 86.94 188 ASP A O 1
ATOM 1415 N N . THR A 1 189 ? 16.643 2.366 -6.057 1.00 82.50 189 THR A N 1
ATOM 1416 C CA . THR A 1 189 ? 15.821 3.233 -6.916 1.00 82.50 189 THR A CA 1
ATOM 1417 C C . THR A 1 189 ? 15.794 2.823 -8.391 1.00 82.50 189 THR A C 1
ATOM 1419 O O . THR A 1 189 ? 15.081 3.463 -9.168 1.00 82.50 189 THR A O 1
ATOM 1422 N N . SER A 1 190 ? 16.546 1.791 -8.805 1.00 85.75 190 SER A N 1
ATOM 1423 C CA . SER A 1 190 ? 16.372 1.215 -10.141 1.00 85.75 190 SER A CA 1
ATOM 1424 C C . SER A 1 190 ? 15.106 0.364 -10.243 1.00 85.75 190 SER A C 1
ATOM 1426 O O . SER A 1 190 ? 14.565 0.263 -11.338 1.00 85.75 190 SER A O 1
ATOM 1428 N N . VAL A 1 191 ? 14.585 -0.150 -9.123 1.00 90.25 191 VAL A N 1
ATOM 1429 C CA . VAL A 1 191 ? 13.379 -0.983 -9.078 1.00 90.25 191 VAL A CA 1
ATOM 1430 C C . VAL A 1 191 ? 12.134 -0.119 -9.275 1.00 90.25 191 VAL A C 1
ATOM 1432 O O . VAL A 1 191 ? 11.563 0.414 -8.325 1.00 90.25 191 VAL A O 1
ATOM 1435 N N . LEU A 1 192 ? 11.694 0.037 -10.524 1.00 89.38 192 LEU A N 1
ATOM 1436 C CA . LEU A 1 192 ? 10.621 0.991 -10.843 1.00 89.38 192 LEU A CA 1
ATOM 1437 C C . LEU A 1 192 ? 9.239 0.552 -10.356 1.00 89.38 192 LEU A C 1
ATOM 1439 O O . LEU A 1 192 ? 8.396 1.394 -10.056 1.00 89.38 192 LEU A O 1
ATOM 1443 N N . TRP A 1 193 ? 8.992 -0.755 -10.283 1.00 91.69 193 TRP A N 1
ATOM 1444 C CA . TRP A 1 193 ? 7.679 -1.272 -9.903 1.00 91.69 193 TRP A CA 1
ATOM 1445 C C . TRP A 1 193 ? 7.357 -1.084 -8.417 1.00 91.69 193 TRP A C 1
ATOM 1447 O O . TRP A 1 193 ? 6.190 -1.159 -8.048 1.00 91.69 193 TRP A O 1
ATOM 1457 N N . ASP A 1 194 ? 8.367 -0.862 -7.571 1.00 89.44 194 ASP A N 1
ATOM 1458 C CA . ASP A 1 194 ? 8.233 -0.794 -6.108 1.00 89.44 194 ASP A CA 1
ATOM 1459 C C . ASP A 1 194 ? 7.570 0.511 -5.619 1.00 89.44 194 ASP A C 1
ATOM 1461 O O . ASP A 1 194 ? 7.165 0.633 -4.466 1.00 89.44 194 ASP A O 1
ATOM 1465 N N . GLY A 1 195 ? 7.362 1.478 -6.519 1.00 89.81 195 GLY A N 1
ATOM 1466 C CA . GLY A 1 195 ? 6.370 2.530 -6.326 1.00 89.81 195 GLY A CA 1
ATOM 1467 C C . GLY A 1 195 ? 6.450 3.261 -4.984 1.00 89.81 195 GLY A C 1
ATOM 1468 O O . GLY A 1 195 ? 7.530 3.606 -4.505 1.00 89.81 195 GLY A O 1
ATOM 1469 N N . PHE A 1 196 ? 5.287 3.537 -4.392 1.00 93.00 196 PHE A N 1
ATOM 1470 C CA . PHE A 1 196 ? 5.193 4.135 -3.065 1.00 93.00 196 PHE A CA 1
ATOM 1471 C C . PHE A 1 196 ? 4.401 3.233 -2.138 1.00 93.00 196 PHE A C 1
ATOM 1473 O O . PHE A 1 196 ? 3.235 2.951 -2.391 1.00 93.00 196 PHE A O 1
ATOM 1480 N N . VAL A 1 197 ? 4.966 2.903 -0.983 1.00 95.12 197 VAL A N 1
ATOM 1481 C CA . VAL A 1 197 ? 4.169 2.300 0.085 1.00 95.12 197 VAL A CA 1
ATOM 1482 C C . VAL A 1 197 ? 3.319 3.387 0.720 1.00 95.12 197 VAL A C 1
ATOM 1484 O O . VAL A 1 197 ? 3.811 4.471 1.035 1.00 95.12 197 VAL A O 1
ATOM 1487 N N . TYR A 1 198 ? 2.046 3.110 0.973 1.00 96.00 198 TYR A N 1
ATOM 1488 C CA . TYR A 1 198 ? 1.185 4.052 1.679 1.00 96.00 198 TYR A CA 1
ATOM 1489 C C . TYR A 1 198 ? 0.426 3.376 2.808 1.00 96.00 198 TYR A C 1
ATOM 1491 O O . TYR A 1 198 ? -0.071 2.261 2.678 1.00 96.00 198 TYR A O 1
ATOM 1499 N N . ALA A 1 199 ? 0.333 4.058 3.947 1.00 97.25 199 ALA A N 1
ATOM 1500 C CA . ALA A 1 199 ? -0.493 3.617 5.054 1.00 97.25 199 ALA A CA 1
ATOM 1501 C C . ALA A 1 199 ? -1.826 4.350 5.054 1.00 97.25 199 ALA A C 1
ATOM 1503 O O . ALA A 1 199 ? -1.896 5.579 4.956 1.00 97.25 199 ALA A O 1
ATOM 1504 N N . VAL A 1 200 ? -2.882 3.571 5.234 1.00 98.12 200 VAL A N 1
ATOM 1505 C CA . VAL A 1 200 ? -4.248 4.054 5.365 1.00 98.12 200 VAL A CA 1
ATOM 1506 C C . VAL A 1 200 ? -4.788 3.794 6.765 1.00 98.12 200 VAL A C 1
ATOM 1508 O O . VAL A 1 200 ? -4.375 2.859 7.453 1.00 98.12 200 VAL A O 1
ATOM 1511 N N . GLY A 1 201 ? -5.754 4.600 7.181 1.00 98.12 201 GLY A N 1
ATOM 1512 C CA . GLY A 1 201 ? -6.508 4.403 8.411 1.00 98.12 201 GLY A CA 1
ATOM 1513 C C . GLY A 1 201 ? -7.948 4.868 8.252 1.00 98.12 201 GLY A C 1
ATOM 1514 O O . GLY A 1 201 ? -8.395 5.232 7.168 1.00 98.12 201 GLY A O 1
ATOM 1515 N N . THR A 1 202 ? -8.706 4.859 9.343 1.00 96.50 202 THR A N 1
ATOM 1516 C CA . THR A 1 202 ? -10.107 5.320 9.327 1.00 96.50 202 THR A CA 1
ATOM 1517 C C . THR A 1 202 ? -10.236 6.850 9.378 1.00 96.50 202 THR A C 1
ATOM 1519 O O . THR A 1 202 ? -11.346 7.357 9.513 1.00 96.50 202 THR A O 1
ATOM 1522 N N . GLY A 1 203 ? -9.120 7.596 9.373 1.00 92.69 203 GLY A N 1
ATOM 1523 C CA . GLY A 1 203 ? -9.092 9.027 9.711 1.00 92.69 203 GLY A CA 1
ATOM 1524 C C . GLY A 1 203 ? -9.337 9.292 11.203 1.00 92.69 203 GLY A C 1
ATOM 1525 O O . GLY A 1 203 ? -9.424 10.435 11.644 1.00 92.69 203 GLY A O 1
ATOM 1526 N N . THR A 1 204 ? -9.454 8.220 11.989 1.00 91.38 204 THR A N 1
ATOM 1527 C CA . THR A 1 204 ? -9.581 8.204 13.446 1.00 91.38 204 THR A CA 1
ATOM 1528 C C . THR A 1 204 ? -8.621 7.154 14.018 1.00 91.38 204 THR A C 1
ATOM 1530 O O . THR A 1 204 ? -7.964 6.422 13.274 1.00 91.38 204 THR A O 1
ATOM 1533 N N . ASN A 1 205 ? -8.583 7.009 15.345 1.00 89.00 205 ASN A N 1
ATOM 1534 C CA . ASN A 1 205 ? -7.805 5.955 16.014 1.00 89.00 205 ASN A CA 1
ATOM 1535 C C . ASN A 1 205 ? -8.576 4.630 16.172 1.00 89.00 205 ASN A C 1
ATOM 1537 O O . ASN A 1 205 ? -8.192 3.775 16.970 1.00 89.00 205 ASN A O 1
ATOM 1541 N N . SER A 1 206 ? -9.681 4.454 15.441 1.00 96.75 206 SER A N 1
ATOM 1542 C CA . SER A 1 206 ? -10.446 3.204 15.459 1.00 96.75 206 SER A CA 1
ATOM 1543 C C . SER A 1 206 ? -9.621 2.050 14.890 1.00 96.75 206 SER A C 1
ATOM 1545 O O . SER A 1 206 ? -8.946 2.211 13.872 1.00 96.75 206 SER A O 1
ATOM 1547 N N . THR A 1 207 ? -9.712 0.881 15.528 1.00 98.50 207 THR A N 1
ATOM 1548 C CA . THR A 1 207 ? -9.010 -0.329 15.081 1.00 98.50 207 THR A CA 1
ATOM 1549 C C . THR A 1 207 ? -9.867 -1.199 14.165 1.00 98.50 207 THR A C 1
ATOM 1551 O O . THR A 1 207 ? -11.100 -1.155 14.207 1.00 98.50 207 THR A O 1
ATOM 1554 N N . PHE A 1 208 ? -9.205 -2.014 13.351 1.00 98.62 208 PHE A N 1
ATOM 1555 C CA . PHE A 1 208 ? -9.790 -2.937 12.387 1.00 98.62 208 PHE A CA 1
ATOM 1556 C C . PHE A 1 208 ? -8.947 -4.212 12.289 1.00 98.62 208 PHE A C 1
ATOM 1558 O O . PHE A 1 208 ? -7.761 -4.224 12.619 1.00 98.62 208 PHE A O 1
ATOM 1565 N N . ARG A 1 209 ? -9.569 -5.296 11.825 1.00 98.56 209 ARG A N 1
ATOM 1566 C CA . ARG A 1 209 ? -8.913 -6.596 11.629 1.00 98.56 209 ARG A CA 1
ATOM 1567 C C . ARG A 1 209 ? -8.685 -6.926 10.161 1.00 98.56 209 ARG A C 1
ATOM 1569 O O . ARG A 1 209 ? -7.752 -7.655 9.835 1.00 98.56 209 ARG A O 1
ATOM 1576 N N . TYR A 1 210 ? -9.559 -6.424 9.298 1.00 98.88 210 TYR A N 1
ATOM 1577 C CA . TYR A 1 210 ? -9.627 -6.796 7.896 1.00 98.88 210 TYR A CA 1
ATOM 1578 C C . TYR A 1 210 ? -9.472 -5.570 7.010 1.00 98.88 210 TYR A C 1
ATOM 1580 O O . TYR A 1 210 ? -10.046 -4.517 7.298 1.00 98.88 210 TYR A O 1
ATOM 1588 N N . ALA A 1 211 ? -8.748 -5.746 5.911 1.00 98.75 211 ALA A N 1
ATOM 1589 C CA . ALA A 1 211 ? -8.661 -4.781 4.827 1.00 98.75 211 ALA A CA 1
ATOM 1590 C C . ALA A 1 211 ? -9.216 -5.414 3.551 1.00 98.75 211 ALA A C 1
ATOM 1592 O O . ALA A 1 211 ? -8.881 -6.553 3.229 1.00 98.75 211 ALA A O 1
ATOM 1593 N N . SER A 1 212 ? -10.061 -4.684 2.834 1.00 98.56 212 SER A N 1
ATOM 1594 C CA . SER A 1 212 ? -10.478 -5.009 1.479 1.00 98.56 212 SER A CA 1
ATOM 1595 C C . SER A 1 212 ? -9.907 -3.982 0.525 1.00 98.56 212 SER A C 1
ATOM 1597 O O . SER A 1 212 ? -10.023 -2.786 0.775 1.00 98.56 212 SER A O 1
ATOM 1599 N N . VAL A 1 213 ? -9.310 -4.455 -0.560 1.00 98.06 213 VAL A N 1
ATOM 1600 C CA . VAL A 1 213 ? -8.751 -3.597 -1.605 1.00 98.06 213 VAL A CA 1
ATOM 1601 C C . VAL A 1 213 ? -9.556 -3.805 -2.875 1.00 98.06 213 VAL A C 1
ATOM 1603 O O . VAL A 1 213 ? -9.865 -4.947 -3.224 1.00 98.06 213 VAL A O 1
ATOM 1606 N N . ILE A 1 214 ? -9.899 -2.700 -3.528 1.00 97.19 214 ILE A N 1
ATOM 1607 C CA . ILE A 1 214 ? -10.508 -2.687 -4.855 1.00 97.19 214 ILE A CA 1
ATOM 1608 C C . ILE A 1 214 ? -9.690 -1.796 -5.782 1.00 97.19 214 ILE A C 1
ATOM 1610 O O . ILE A 1 214 ? -9.134 -0.799 -5.317 1.00 97.19 214 ILE A O 1
ATOM 1614 N N . TRP A 1 215 ? -9.658 -2.112 -7.075 1.00 94.88 215 TRP A N 1
ATOM 1615 C CA . TRP A 1 215 ? -9.125 -1.181 -8.065 1.00 94.88 215 TRP A CA 1
ATOM 1616 C C . TRP A 1 215 ? -10.038 0.043 -8.179 1.00 94.88 215 TRP A C 1
ATOM 1618 O O . TRP A 1 215 ? -11.267 -0.045 -8.036 1.00 94.88 215 TRP A O 1
ATOM 1628 N N . GLY A 1 216 ? -9.425 1.199 -8.406 1.00 93.75 216 GLY A N 1
ATOM 1629 C CA . GLY A 1 216 ? -10.077 2.495 -8.458 1.00 93.75 216 GLY A CA 1
ATOM 1630 C C . GLY A 1 216 ? -10.861 2.828 -7.190 1.00 93.75 216 GLY A C 1
ATOM 1631 O O . GLY A 1 216 ? -10.446 2.554 -6.062 1.00 93.75 216 GLY A O 1
ATOM 1632 N N . GLY A 1 217 ? -12.029 3.442 -7.379 1.00 94.06 217 GLY A N 1
ATOM 1633 C CA . GLY A 1 217 ? -12.884 3.921 -6.297 1.00 94.06 217 GLY A CA 1
ATOM 1634 C C . GLY A 1 217 ? -12.478 5.305 -5.762 1.00 94.06 217 GLY A C 1
ATOM 1635 O O . GLY A 1 217 ? -11.528 5.918 -6.236 1.00 94.06 217 GLY A O 1
ATOM 1636 N N . PRO A 1 218 ? -13.227 5.839 -4.785 1.00 93.38 218 PRO A N 1
ATOM 1637 C CA . PRO A 1 218 ? -13.087 7.225 -4.324 1.00 93.38 218 PRO A CA 1
ATOM 1638 C C . PRO A 1 218 ? -11.812 7.529 -3.520 1.00 93.38 218 PRO A C 1
ATOM 1640 O O . PRO A 1 218 ? -11.567 8.695 -3.223 1.00 93.38 218 PRO A O 1
ATOM 1643 N N . GLY A 1 219 ? -11.057 6.515 -3.092 1.00 91.19 219 GLY A N 1
ATOM 1644 C CA . GLY A 1 219 ? -9.776 6.681 -2.400 1.00 91.19 219 GLY A CA 1
ATOM 1645 C C . GLY A 1 219 ? -8.556 6.558 -3.313 1.00 91.19 219 GLY A C 1
ATOM 1646 O O . GLY A 1 219 ? -7.455 6.867 -2.866 1.00 91.19 219 GLY A O 1
ATOM 1647 N N . ALA A 1 220 ? -8.744 6.123 -4.560 1.00 92.06 220 ALA A N 1
ATOM 1648 C CA . ALA A 1 220 ? -7.671 6.016 -5.533 1.00 92.06 220 ALA A CA 1
ATOM 1649 C C . ALA A 1 220 ? -7.346 7.384 -6.155 1.00 92.06 220 ALA A C 1
ATOM 1651 O O . ALA A 1 220 ? -8.230 8.220 -6.359 1.00 92.06 220 ALA A O 1
ATOM 1652 N N . LEU A 1 221 ? -6.070 7.607 -6.468 1.00 87.56 221 LEU A N 1
ATOM 1653 C CA . LEU A 1 221 ? -5.590 8.798 -7.174 1.00 87.56 221 LEU A CA 1
ATOM 1654 C C . LEU A 1 221 ? -5.741 8.667 -8.695 1.00 87.56 221 LEU A C 1
ATOM 1656 O O . LEU A 1 221 ? -5.807 9.679 -9.398 1.00 87.56 221 LEU A O 1
ATOM 1660 N N . HIS A 1 222 ? -5.833 7.432 -9.186 1.00 85.75 222 HIS A N 1
ATOM 1661 C CA . HIS A 1 222 ? -6.145 7.080 -10.564 1.00 85.75 222 HIS A CA 1
ATOM 1662 C C . HIS A 1 222 ? -6.948 5.783 -10.632 1.00 85.75 222 HIS A C 1
ATOM 1664 O O . HIS A 1 222 ? -7.044 5.050 -9.651 1.00 85.75 222 HIS A O 1
ATOM 1670 N N . ALA A 1 223 ? -7.636 5.582 -11.750 1.00 86.12 223 ALA A N 1
ATOM 1671 C CA . ALA A 1 223 ? -8.483 4.423 -11.977 1.00 86.12 223 ALA A CA 1
ATOM 1672 C C . ALA A 1 223 ? -8.670 4.244 -13.485 1.00 86.12 223 ALA A C 1
ATOM 1674 O O . ALA A 1 223 ? -9.449 4.979 -14.103 1.00 86.12 223 ALA A O 1
ATOM 1675 N N . ASP A 1 224 ? -7.981 3.273 -14.061 1.00 84.06 224 ASP A N 1
ATOM 1676 C CA . ASP A 1 224 ? -8.006 2.955 -15.489 1.00 84.06 224 ASP A CA 1
ATOM 1677 C C . ASP A 1 224 ? -8.560 1.549 -15.787 1.00 84.06 224 ASP A C 1
ATOM 1679 O O . ASP A 1 224 ? -9.124 1.338 -16.864 1.00 84.06 224 ASP A O 1
ATOM 1683 N N . GLY A 1 225 ? -8.553 0.637 -14.815 1.00 84.50 225 GLY A N 1
ATOM 1684 C CA . GLY A 1 225 ? -9.270 -0.636 -14.906 1.00 84.50 225 GLY A CA 1
ATOM 1685 C C . GLY A 1 225 ? -8.644 -1.798 -14.145 1.00 84.50 225 GLY A C 1
ATOM 1686 O O . GLY A 1 225 ? -9.316 -2.824 -13.991 1.00 84.50 225 GLY A O 1
ATOM 1687 N N . ASP A 1 226 ? -7.420 -1.642 -13.661 1.00 84.38 226 ASP A N 1
ATOM 1688 C CA . ASP A 1 226 ? -6.675 -2.628 -12.889 1.00 84.38 226 ASP A CA 1
ATOM 1689 C C . ASP A 1 226 ? -5.911 -1.990 -11.716 1.00 84.38 226 ASP A C 1
ATOM 1691 O O . ASP A 1 226 ? -6.184 -0.859 -11.313 1.00 84.38 226 ASP A O 1
ATOM 1695 N N . ASN A 1 227 ? -5.166 -2.839 -11.008 1.00 91.62 227 ASN A N 1
ATOM 1696 C CA . ASN A 1 227 ? -4.220 -2.490 -9.960 1.00 91.62 227 ASN A CA 1
ATOM 1697 C C . ASN A 1 227 ? -3.367 -3.713 -9.621 1.00 91.62 227 ASN A C 1
ATOM 1699 O O . ASN A 1 227 ? -3.878 -4.830 -9.565 1.00 91.62 227 ASN A O 1
ATOM 1703 N N . GLU A 1 228 ? -2.116 -3.511 -9.233 1.00 93.75 228 GLU A N 1
ATOM 1704 C CA . GLU A 1 228 ? -1.250 -4.603 -8.802 1.00 93.75 228 GLU A CA 1
ATOM 1705 C C . GLU A 1 228 ? -0.954 -4.444 -7.313 1.00 93.75 228 GLU A C 1
ATOM 1707 O O . GLU A 1 228 ? -0.311 -3.497 -6.863 1.00 93.75 228 GLU A O 1
ATOM 1712 N N . ILE A 1 229 ? -1.452 -5.383 -6.508 1.00 95.06 229 ILE A N 1
ATOM 1713 C CA . ILE A 1 229 ? -1.252 -5.385 -5.058 1.00 95.06 229 ILE A CA 1
ATOM 1714 C C . ILE A 1 229 ? -0.275 -6.493 -4.697 1.00 95.06 229 ILE A C 1
ATOM 1716 O O . ILE A 1 229 ? -0.590 -7.675 -4.849 1.00 95.06 229 ILE A O 1
ATOM 1720 N N . ASN A 1 230 ? 0.885 -6.105 -4.175 1.00 92.44 230 ASN A N 1
ATOM 1721 C CA . ASN A 1 230 ? 1.865 -7.025 -3.615 1.00 92.44 230 ASN A CA 1
ATOM 1722 C C . ASN A 1 230 ? 1.443 -7.522 -2.224 1.00 92.44 230 ASN A C 1
ATOM 1724 O O . ASN A 1 230 ? 1.597 -8.692 -1.893 1.00 92.44 230 ASN A O 1
ATOM 1728 N N . GLY A 1 231 ? 0.812 -6.682 -1.410 1.00 95.81 231 GLY A N 1
ATOM 1729 C CA . GLY A 1 231 ? 0.300 -7.145 -0.128 1.00 95.81 231 GLY A CA 1
ATOM 1730 C C . GLY A 1 231 ? -0.199 -6.033 0.768 1.00 95.81 231 GLY A C 1
ATOM 1731 O O . GLY A 1 231 ? -0.113 -4.850 0.447 1.00 95.81 231 GLY A O 1
ATOM 1732 N N . ILE A 1 232 ? -0.722 -6.434 1.924 1.00 97.88 232 ILE A N 1
ATOM 1733 C CA . ILE A 1 232 ? -1.169 -5.523 2.976 1.00 97.88 232 ILE A CA 1
ATOM 1734 C C . ILE A 1 232 ? -0.507 -5.922 4.289 1.00 97.88 232 ILE A C 1
ATOM 1736 O O . ILE A 1 232 ? -0.443 -7.107 4.607 1.00 97.88 232 ILE A O 1
ATOM 1740 N N . MET A 1 233 ? -0.092 -4.953 5.103 1.00 98.00 233 MET A N 1
ATOM 1741 C CA . MET A 1 233 ? 0.385 -5.198 6.466 1.00 98.00 233 MET A CA 1
ATOM 1742 C C . MET A 1 233 ? -0.391 -4.372 7.487 1.00 98.00 233 MET A C 1
ATOM 1744 O O . MET A 1 233 ? -0.573 -3.170 7.322 1.00 98.00 233 MET A O 1
ATOM 1748 N N . GLY A 1 234 ? -0.830 -5.011 8.574 1.00 97.94 234 GLY A N 1
ATOM 1749 C CA . GLY A 1 234 ? -1.427 -4.306 9.706 1.00 97.94 234 GLY A CA 1
ATOM 1750 C C . GLY A 1 234 ? -0.372 -3.547 10.503 1.00 97.94 234 GLY A C 1
ATOM 1751 O O . GLY A 1 234 ? 0.685 -4.092 10.818 1.00 97.94 234 GLY A O 1
ATOM 1752 N N . LEU A 1 235 ? -0.687 -2.312 10.875 1.00 97.56 235 LEU A N 1
ATOM 1753 C CA . LEU A 1 235 ? 0.185 -1.415 11.621 1.00 97.56 235 LEU A CA 1
ATOM 1754 C C . LEU A 1 235 ? -0.532 -0.826 12.847 1.00 97.56 235 LEU A C 1
ATOM 1756 O O . LEU A 1 235 ? -1.761 -0.713 12.907 1.00 97.56 235 LEU A O 1
ATOM 1760 N N . GLN A 1 236 ? 0.260 -0.429 13.833 1.00 95.31 236 GLN A N 1
ATOM 1761 C CA . GLN A 1 236 ? -0.157 0.357 14.988 1.00 95.31 236 GLN A CA 1
ATOM 1762 C C . GLN A 1 236 ? -0.173 1.857 14.654 1.00 95.31 236 GLN A C 1
ATOM 1764 O O . GLN A 1 236 ? 0.195 2.282 13.559 1.00 95.31 236 GLN A O 1
ATOM 1769 N N . GLU A 1 237 ? -0.582 2.684 15.619 1.00 93.00 237 GLU A N 1
ATOM 1770 C CA . GLU A 1 237 ? -0.749 4.134 15.428 1.00 93.00 237 GLU A CA 1
ATOM 1771 C C . GLU A 1 237 ? 0.558 4.864 15.103 1.00 93.00 237 GLU A C 1
ATOM 1773 O O . GLU A 1 237 ? 0.548 5.904 14.456 1.00 93.00 237 GLU A O 1
ATOM 1778 N N . ASN A 1 238 ? 1.684 4.293 15.524 1.00 91.44 238 ASN A N 1
ATOM 1779 C CA . ASN A 1 238 ? 3.030 4.783 15.255 1.00 91.44 238 ASN A CA 1
ATOM 1780 C C . ASN A 1 238 ? 3.628 4.209 13.957 1.00 91.44 238 ASN A C 1
ATOM 1782 O O . ASN A 1 238 ? 4.836 4.307 13.768 1.00 91.44 238 ASN A O 1
ATOM 1786 N N . PHE A 1 239 ? 2.814 3.570 13.111 1.00 93.56 239 PHE A N 1
ATOM 1787 C CA . PHE A 1 239 ? 3.229 2.905 11.872 1.00 93.56 239 PHE A CA 1
ATOM 1788 C C . PHE A 1 239 ? 4.180 1.707 12.058 1.00 93.56 239 PHE A C 1
ATOM 1790 O O . PHE A 1 239 ? 4.804 1.266 11.099 1.00 93.56 239 PHE A O 1
ATOM 1797 N N . SER A 1 240 ? 4.261 1.129 13.263 1.00 91.75 240 SER A N 1
ATOM 1798 C CA . SER A 1 240 ? 4.970 -0.143 13.488 1.00 91.75 240 SER A CA 1
ATOM 1799 C C . SER A 1 240 ? 4.067 -1.355 13.237 1.00 91.75 240 SER A C 1
ATOM 1801 O O . SER A 1 240 ? 2.872 -1.316 13.536 1.00 91.75 240 SER A O 1
ATOM 1803 N N . GLY A 1 241 ? 4.620 -2.436 12.683 1.00 89.44 241 GLY A N 1
ATOM 1804 C CA . GLY A 1 241 ? 3.878 -3.665 12.396 1.00 89.44 241 GLY A CA 1
ATOM 1805 C C . GLY A 1 241 ? 3.735 -4.610 13.594 1.00 89.44 241 GLY A C 1
ATOM 1806 O O . GLY A 1 241 ? 4.243 -4.367 14.691 1.00 89.44 241 GLY A O 1
ATOM 1807 N N . ASN A 1 242 ? 3.052 -5.736 13.377 1.00 88.12 242 ASN A N 1
ATOM 1808 C CA . ASN A 1 242 ? 3.059 -6.852 14.324 1.00 88.12 242 ASN A CA 1
ATOM 1809 C C . ASN A 1 242 ? 4.395 -7.606 14.220 1.00 88.12 242 ASN A C 1
ATOM 1811 O O . ASN A 1 242 ? 4.674 -8.144 13.145 1.00 88.12 242 ASN A O 1
ATOM 1815 N N . PRO A 1 243 ? 5.221 -7.660 15.278 1.00 88.12 243 PRO A N 1
ATOM 1816 C CA . PRO A 1 243 ? 6.536 -8.276 15.191 1.00 88.12 243 PRO A CA 1
ATOM 1817 C C . PRO A 1 243 ? 6.439 -9.783 14.934 1.00 88.12 243 PRO A C 1
ATOM 1819 O O . PRO A 1 243 ? 5.601 -10.483 15.511 1.00 88.12 243 PRO A O 1
ATOM 1822 N N . VAL A 1 244 ? 7.346 -10.303 14.107 1.00 83.25 244 VAL A N 1
ATOM 1823 C CA . VAL A 1 244 ? 7.561 -11.746 13.970 1.00 83.25 244 VAL A CA 1
ATOM 1824 C C . VAL A 1 244 ? 8.047 -12.274 15.325 1.00 83.25 244 VAL A C 1
ATOM 1826 O O . VAL A 1 244 ? 9.039 -11.763 15.850 1.00 83.25 244 VAL A O 1
ATOM 1829 N N . PRO A 1 245 ? 7.398 -13.294 15.919 1.00 76.31 245 PRO A N 1
ATOM 1830 C CA . PRO A 1 245 ? 7.879 -13.878 17.164 1.00 76.31 245 PRO A CA 1
ATOM 1831 C C . PRO A 1 245 ? 9.326 -14.361 17.009 1.00 76.31 245 PRO A C 1
ATOM 1833 O O . PRO A 1 245 ? 9.606 -15.200 16.152 1.00 76.31 245 PRO A O 1
ATOM 1836 N N . GLU A 1 246 ? 10.243 -13.857 17.840 1.00 71.06 246 GLU A N 1
ATOM 1837 C CA . GLU A 1 246 ? 11.651 -14.252 17.768 1.00 71.06 246 GLU A CA 1
ATOM 1838 C C . GLU A 1 246 ? 11.808 -15.778 17.894 1.00 71.06 246 GLU A C 1
ATOM 1840 O O . GLU A 1 246 ? 11.171 -16.427 18.733 1.00 71.06 246 GLU A O 1
ATOM 1845 N N . ALA A 1 247 ? 12.715 -16.366 17.105 1.00 61.75 247 ALA A N 1
ATOM 1846 C CA . ALA A 1 247 ? 12.994 -17.806 17.127 1.00 61.75 247 ALA A CA 1
ATOM 1847 C C . ALA A 1 247 ? 13.385 -18.321 18.531 1.00 61.75 247 ALA A C 1
ATOM 1849 O O . ALA A 1 247 ? 13.134 -19.479 18.880 1.00 61.75 247 ALA A O 1
ATOM 1850 N N . HIS A 1 248 ? 13.957 -17.454 19.372 1.00 59.09 248 HIS A N 1
ATOM 1851 C CA . HIS A 1 248 ? 14.329 -17.776 20.747 1.00 59.09 248 HIS A CA 1
ATOM 1852 C C . HIS A 1 248 ? 13.128 -18.002 21.672 1.00 59.09 248 HIS A C 1
ATOM 1854 O O . HIS A 1 248 ? 13.221 -18.836 22.573 1.00 59.09 248 HIS A O 1
ATOM 1860 N N . THR A 1 249 ? 11.984 -17.355 21.428 1.00 59.84 249 THR A N 1
ATOM 1861 C CA . T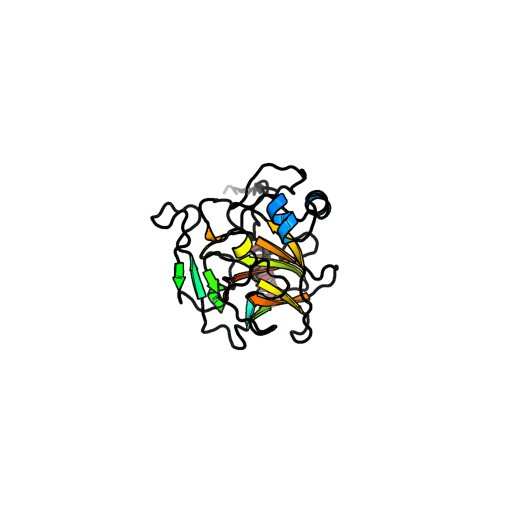HR A 1 249 ? 10.756 -17.586 22.206 1.00 59.84 249 THR A CA 1
ATOM 1862 C C . THR A 1 249 ? 10.247 -19.015 21.994 1.00 59.84 249 THR A C 1
ATOM 1864 O O . THR A 1 249 ? 9.856 -19.686 22.950 1.00 59.84 249 THR A O 1
ATOM 1867 N N . TRP A 1 250 ? 10.358 -19.545 20.770 1.00 59.09 250 TRP A N 1
ATOM 1868 C CA . TRP A 1 250 ? 10.031 -20.941 20.463 1.00 59.09 250 TRP A CA 1
ATOM 1869 C C . TRP A 1 250 ? 11.041 -21.931 21.039 1.00 59.09 250 TRP A C 1
ATOM 1871 O O . TRP A 1 250 ? 10.649 -22.985 21.542 1.00 59.09 250 TRP A O 1
ATOM 1881 N N . LEU A 1 251 ? 12.333 -21.589 21.022 1.00 62.97 251 LEU A N 1
ATOM 1882 C CA . LEU A 1 251 ? 13.377 -22.414 21.630 1.00 62.97 251 LEU A CA 1
ATOM 1883 C C . LEU A 1 251 ? 13.202 -22.512 23.154 1.00 62.97 251 LEU A C 1
ATOM 1885 O O . LEU A 1 251 ? 13.273 -23.608 23.704 1.00 62.97 251 LEU A O 1
ATOM 1889 N N . LEU A 1 252 ? 12.931 -21.397 23.839 1.00 64.50 252 LEU A N 1
ATOM 1890 C CA . LEU A 1 252 ? 12.690 -21.370 25.285 1.00 64.50 252 LEU A CA 1
ATOM 1891 C C . LEU A 1 252 ? 11.400 -22.104 25.664 1.00 64.50 252 LEU A C 1
ATOM 1893 O O . LEU A 1 252 ? 11.392 -22.851 26.642 1.00 64.50 252 LEU A O 1
ATOM 1897 N N . LEU A 1 253 ? 10.338 -21.967 24.868 1.00 67.38 253 LEU A N 1
ATOM 1898 C CA . LEU A 1 253 ? 9.104 -22.730 25.049 1.00 67.38 253 LEU A CA 1
ATOM 1899 C C . LEU A 1 253 ? 9.339 -24.238 24.842 1.00 67.38 253 LEU A C 1
ATOM 1901 O O . LEU A 1 253 ? 8.912 -25.055 25.661 1.00 67.38 253 LEU A O 1
ATOM 1905 N N . GLY A 1 254 ? 10.076 -24.617 23.794 1.00 65.56 254 GLY A N 1
ATOM 1906 C CA . GLY A 1 254 ? 10.451 -26.004 23.511 1.00 65.56 254 GLY A CA 1
ATOM 1907 C C . GLY A 1 254 ? 11.325 -26.625 24.607 1.00 65.56 254 GLY A C 1
ATOM 1908 O O . GLY A 1 254 ? 11.062 -27.745 25.053 1.00 65.56 254 GLY A O 1
ATOM 1909 N N . LEU A 1 255 ? 12.317 -25.882 25.107 1.00 70.69 255 LEU A N 1
ATOM 1910 C CA . LEU A 1 255 ? 13.146 -26.289 26.245 1.00 70.69 255 LEU A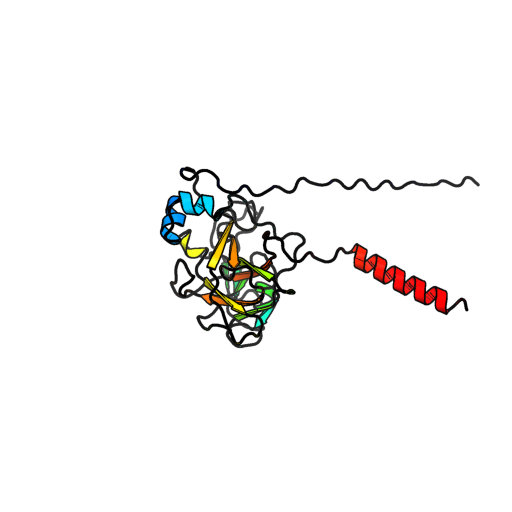 CA 1
ATOM 1911 C C . LEU A 1 255 ? 12.331 -26.371 27.544 1.00 70.69 255 LEU A C 1
ATOM 1913 O O . LEU A 1 255 ? 12.525 -27.304 28.324 1.00 70.69 255 LEU A O 1
ATOM 1917 N N . GLY A 1 256 ? 11.373 -25.465 27.751 1.00 68.88 256 GLY A N 1
ATOM 1918 C CA . GLY A 1 256 ? 10.436 -25.501 28.875 1.00 68.88 256 GLY A CA 1
ATOM 1919 C C . GLY A 1 256 ? 9.583 -26.774 28.889 1.00 68.88 256 GLY A C 1
ATOM 1920 O O . GLY A 1 256 ? 9.494 -27.453 29.915 1.00 68.88 256 GLY A O 1
ATOM 1921 N N . PHE A 1 257 ? 9.027 -27.173 27.741 1.00 71.88 257 PHE A N 1
ATOM 1922 C CA . PHE A 1 257 ? 8.286 -28.434 27.616 1.00 71.88 257 PHE A CA 1
ATOM 1923 C C . PHE A 1 257 ? 9.175 -29.674 27.788 1.00 71.88 257 PHE A C 1
ATOM 1925 O O . PHE A 1 257 ? 8.760 -30.646 28.430 1.00 71.88 257 PHE A O 1
ATOM 1932 N N . ALA A 1 258 ? 10.405 -29.650 27.268 1.00 66.62 258 ALA A N 1
ATOM 1933 C CA . ALA A 1 258 ? 11.368 -30.730 27.477 1.00 66.62 258 ALA A CA 1
ATOM 1934 C C . ALA A 1 258 ? 11.749 -30.880 28.964 1.00 66.62 258 ALA A C 1
ATOM 1936 O O . ALA A 1 258 ? 11.781 -31.999 29.482 1.00 66.62 258 ALA A O 1
ATOM 1937 N N . GLY A 1 259 ? 11.949 -29.763 29.671 1.00 63.34 259 GLY A N 1
ATOM 1938 C CA . GLY A 1 259 ? 12.226 -29.730 31.109 1.00 63.34 259 GLY A CA 1
ATOM 1939 C C . GLY A 1 259 ? 11.072 -30.275 31.955 1.00 63.34 259 GLY A C 1
ATOM 1940 O O . GLY A 1 259 ? 11.287 -31.129 32.817 1.00 63.34 259 GLY A O 1
ATOM 1941 N N . LEU A 1 260 ? 9.827 -29.880 31.660 1.00 68.62 260 LEU A N 1
ATOM 1942 C CA . LEU A 1 260 ? 8.632 -30.392 32.351 1.00 68.62 260 LEU A CA 1
ATOM 1943 C C . LEU A 1 260 ? 8.444 -31.907 32.163 1.00 68.62 260 LEU A C 1
ATOM 1945 O O . LEU A 1 260 ? 8.038 -32.607 33.094 1.00 68.62 260 LEU A O 1
ATOM 1949 N N . ARG A 1 261 ? 8.787 -32.445 30.984 1.00 62.00 261 ARG A N 1
ATOM 1950 C CA . ARG A 1 261 ? 8.752 -33.893 30.720 1.00 62.00 261 ARG A CA 1
ATOM 1951 C C . ARG A 1 261 ? 9.808 -34.663 31.520 1.00 62.00 261 ARG A C 1
ATOM 1953 O O . ARG A 1 261 ? 9.567 -35.817 31.871 1.00 62.00 261 ARG A O 1
ATOM 1960 N N . TYR A 1 262 ? 10.948 -34.039 31.818 1.00 58.47 262 TYR A N 1
ATOM 1961 C CA . TYR A 1 262 ? 12.015 -34.642 32.620 1.00 58.47 262 TYR A CA 1
ATOM 1962 C C . TYR A 1 262 ? 11.670 -34.657 34.119 1.00 58.47 262 TYR A C 1
ATOM 1964 O O . TYR A 1 262 ? 11.875 -35.666 34.794 1.00 58.47 262 TYR A O 1
ATOM 1972 N N . ILE A 1 263 ? 11.036 -33.593 34.624 1.00 61.72 263 ILE A N 1
ATOM 1973 C CA . ILE A 1 263 ? 10.568 -33.511 36.020 1.00 61.72 263 ILE A CA 1
ATOM 1974 C C . ILE A 1 263 ? 9.487 -34.567 36.301 1.00 61.72 263 ILE A C 1
ATOM 1976 O O . ILE A 1 263 ? 9.523 -35.227 37.333 1.00 61.72 263 ILE A O 1
ATOM 1980 N N . ARG A 1 264 ? 8.579 -34.819 35.348 1.00 54.50 264 ARG A N 1
ATOM 1981 C CA . ARG A 1 264 ? 7.489 -35.803 35.502 1.00 54.50 264 ARG A CA 1
ATOM 1982 C C . ARG A 1 264 ? 7.926 -37.275 35.472 1.00 54.50 264 ARG A C 1
ATOM 1984 O O . ARG A 1 264 ? 7.106 -38.139 35.748 1.00 54.50 264 ARG A O 1
ATOM 1991 N N . ARG A 1 265 ? 9.173 -37.567 35.087 1.00 53.16 265 ARG A N 1
ATOM 1992 C CA . ARG A 1 265 ? 9.766 -38.921 35.112 1.00 53.16 265 ARG A CA 1
ATOM 1993 C C . ARG A 1 265 ? 10.683 -39.156 36.314 1.00 53.16 265 ARG A C 1
ATOM 1995 O O . ARG A 1 265 ? 11.184 -40.262 36.474 1.00 53.16 265 ARG A O 1
ATOM 2002 N N . SER A 1 266 ? 10.930 -38.112 37.101 1.00 51.88 266 SER A N 1
ATOM 2003 C CA . SER A 1 266 ? 11.859 -38.123 38.236 1.00 51.88 266 SER A CA 1
ATOM 2004 C C . SER A 1 266 ? 11.136 -38.166 39.592 1.00 51.88 266 SER A C 1
ATOM 2006 O O . SER A 1 266 ? 11.773 -37.974 40.624 1.00 51.88 266 SER A O 1
ATOM 2008 N N . VAL A 1 267 ? 9.819 -38.399 39.577 1.00 48.00 267 VAL A N 1
ATOM 2009 C CA . VAL A 1 267 ? 8.942 -38.654 40.732 1.00 48.00 267 VAL A CA 1
ATOM 2010 C C . VAL A 1 267 ? 8.271 -39.998 40.499 1.00 48.00 267 VAL A C 1
ATOM 2012 O O . VAL A 1 267 ? 8.193 -40.783 41.465 1.00 48.00 267 VAL A O 1
#

Nearest PDB structures (foldseek):
  3ggl-assembly1_A  TM=5.755E-01  e=7.885E-03  Bacteroides thetaiotaomicron
  7nsn-assembly1_A  TM=4.088E-01  e=1.498E-03  Neobacillus novalis
  1w8o-assembly1_A  TM=5.475E-01  e=3.474E-02  Micromonospora viridifaciens
  4lqr-assembly1_A  TM=5.134E-01  e=3.512E-01  Clostridium perfringens ATCC 13124
  1nlq-assembly1_E  TM=2.864E-01  e=2.487E+00  Drosophila melanogaster

Solvent-accessible surface area (backbone atoms only — not comparable to full-atom values): 14218 Å² total; per-residue (Å²): 136,89,85,84,84,83,85,83,82,84,79,82,78,78,73,82,75,84,72,58,48,64,50,77,58,66,78,55,85,62,69,46,72,82,27,36,56,67,50,52,14,61,73,68,75,45,49,36,64,51,41,38,75,60,49,30,43,24,69,23,42,46,76,66,80,66,38,44,57,8,42,50,69,26,36,73,71,40,66,41,63,70,60,60,14,27,33,53,60,31,48,79,95,44,97,54,98,32,48,65,32,51,47,65,43,74,65,68,48,37,33,45,61,18,24,41,43,88,61,62,26,18,23,51,52,44,79,46,88,66,17,24,28,29,40,24,89,47,80,16,31,26,34,38,39,36,39,39,33,67,69,78,61,61,57,36,48,41,39,18,44,20,45,28,38,14,80,76,78,74,63,71,42,71,36,39,83,54,33,35,20,54,33,6,63,50,88,46,81,51,39,57,25,42,40,33,28,33,29,29,24,66,86,51,86,58,65,30,33,32,41,19,47,18,29,14,63,95,58,22,73,35,68,90,86,52,40,37,36,8,27,43,27,22,13,38,90,85,72,46,56,48,66,53,80,56,71,62,61,55,49,54,50,51,50,49,55,53,50,55,58,52,57,72,72,74,115